Protein AF-0000000067914894 (afdb_homodimer)

InterPro domains:
  IPR002048 EF-hand domain [PS50222] (49-84)
  IPR011992 EF-hand domain pair [SSF47473] (6-88)
  IPR013787 S100/CaBP-9k-type, calcium binding, subdomain [PF01023] (9-51)
  IPR013787 S100/CaBP-9k-type, calcium binding, subdomain [SM01394] (8-50)
  IPR018247 EF-Hand 1, calcium-binding site [PS00018] (62-74)
  IPR034325 S-100 [cd00213] (6-82)

Solvent-accessible surface area (backbone atoms only — not comparable to full-atom values): 10042 Å² total; per-residue (Å²): 114,90,77,83,60,25,71,44,45,50,18,40,50,40,47,44,47,51,48,44,68,39,12,42,70,88,61,52,53,69,32,21,36,55,67,36,43,38,50,44,35,58,66,30,27,47,83,80,44,63,85,54,54,46,72,57,51,41,55,69,42,18,76,81,69,72,66,34,32,35,66,67,33,52,47,51,54,50,51,54,51,34,51,53,48,42,55,52,50,56,60,64,75,101,114,91,78,82,60,26,70,44,45,49,19,40,48,39,48,44,48,53,47,44,69,39,10,41,73,90,62,50,52,69,32,19,35,53,67,36,43,38,49,44,37,59,66,30,26,47,82,80,45,64,85,55,54,48,71,57,51,41,55,70,41,18,77,81,69,71,63,36,32,36,64,67,34,51,45,51,54,51,51,54,51,31,51,54,48,43,54,52,50,57,60,64,74,102

Sequence (188 aa):
MAEGQSEVEQAIVTLVSCFYKHAGEEGQQETLTSEEFNKLLNEEFPQLTQDVSLEDKLKELDLNKDNELNFKEYWRLIGELAKAKQKDLKDKKKMAEGQSEVEQAIVTLVSCFYKHAGEEGQQETLTSEEFNKLLNEEFPQLTQDVSLEDKLKELDLNKDNELNFKEYWRLIGELAKAKQKDLKDKKK

Nearest PDB structures (foldseek):
  3m0w-assembly5_G  TM=9.141E-01  e=4.087E-06  Homo sapiens
  6ds2-assembly1_A  TM=9.339E-01  e=1.607E-05  Homo sapiens
  3m0w-assembly1_D  TM=9.038E-01  e=8.937E-06  Homo sapiens
  6wn7-assembly2_C  TM=9.045E-01  e=1.607E-05  Homo sapiens
  8sjb-assembly1_B  TM=9.364E-01  e=4.004E-05  Homo sapiens

Structure (mmCIF, N/CA/C/O backbone):
data_AF-0000000067914894-model_v1
#
loop_
_entity.id
_entity.type
_entity.pdbx_description
1 polymer 'Protein S100-A13-like'
#
loop_
_atom_site.group_PDB
_atom_site.id
_atom_site.type_symbol
_atom_site.label_atom_id
_atom_site.label_alt_id
_atom_site.label_comp_id
_atom_site.label_asym_id
_atom_site.label_entity_id
_atom_site.label_seq_id
_atom_site.pdbx_PDB_ins_code
_atom_site.Cartn_x
_atom_site.Cartn_y
_atom_site.Cartn_z
_atom_site.occupancy
_atom_site.B_iso_or_equiv
_atom_site.auth_seq_id
_atom_site.auth_comp_id
_atom_site.auth_asym_id
_atom_site.auth_atom_id
_atom_site.pdbx_PDB_model_num
ATOM 1 N N . MET A 1 1 ? 14.859 8.172 -14.914 1 35.25 1 MET A N 1
ATOM 2 C CA . MET A 1 1 ? 14.555 7.238 -13.844 1 35.25 1 MET A CA 1
ATOM 3 C C . MET A 1 1 ? 13.398 7.754 -12.984 1 35.25 1 MET A C 1
ATOM 5 O O . MET A 1 1 ? 13.117 8.953 -12.977 1 35.25 1 MET A O 1
ATOM 9 N N . ALA A 1 2 ? 12.391 7.117 -12.703 1 43.91 2 ALA A N 1
ATOM 10 C CA . ALA A 1 2 ? 11.188 7.789 -12.234 1 43.91 2 ALA A CA 1
ATOM 11 C C . ALA A 1 2 ? 11.508 8.742 -11.078 1 43.91 2 ALA A C 1
ATOM 13 O O . ALA A 1 2 ? 11.555 8.328 -9.922 1 43.91 2 ALA A O 1
ATOM 14 N N . GLU A 1 3 ? 12.625 9.492 -11.148 1 52.84 3 GLU A N 1
ATOM 15 C CA . GLU A 1 3 ? 13.609 10.219 -10.359 1 52.84 3 GLU A CA 1
ATOM 16 C C . GLU A 1 3 ? 12.93 11.07 -9.281 1 52.84 3 GLU A C 1
ATOM 18 O O . GLU A 1 3 ? 13.562 11.445 -8.289 1 52.84 3 GLU A O 1
ATOM 23 N N . GLY A 1 4 ? 11.617 11.43 -9.445 1 65.25 4 GLY A N 1
ATOM 24 C CA . GLY A 1 4 ? 10.977 12.43 -8.609 1 65.25 4 GLY A CA 1
ATOM 25 C C . GLY A 1 4 ? 9.859 11.867 -7.754 1 65.25 4 GLY A C 1
ATOM 26 O O . GLY A 1 4 ? 9.031 12.609 -7.227 1 65.25 4 GLY A O 1
ATOM 27 N N . GLN A 1 5 ? 10.016 10.531 -7.691 1 77 5 GLN A N 1
ATOM 28 C CA . GLN A 1 5 ? 8.867 9.984 -6.98 1 77 5 GLN A CA 1
ATOM 29 C C . GLN A 1 5 ? 9.141 9.883 -5.484 1 77 5 GLN A C 1
ATOM 31 O O . GLN A 1 5 ? 10.281 9.68 -5.066 1 77 5 GLN A O 1
ATOM 36 N N . SER A 1 6 ? 8.203 10.211 -4.699 1 88.19 6 SER A N 1
ATOM 37 C CA . SER A 1 6 ? 8.289 10.133 -3.244 1 88.19 6 SER A CA 1
ATOM 38 C C . SER A 1 6 ? 8.367 8.688 -2.768 1 88.19 6 SER A C 1
ATOM 40 O O . SER A 1 6 ? 8.172 7.758 -3.553 1 88.19 6 SER A O 1
ATOM 42 N N . GLU A 1 7 ? 8.727 8.398 -1.52 1 90.38 7 GLU A N 1
ATOM 43 C CA . GLU A 1 7 ? 8.828 7.062 -0.94 1 90.38 7 GLU A CA 1
ATOM 44 C C . GLU A 1 7 ? 7.492 6.328 -1.012 1 90.38 7 GLU A C 1
ATOM 46 O O . GLU A 1 7 ? 7.449 5.129 -1.284 1 90.38 7 GLU A O 1
ATOM 51 N N . VAL A 1 8 ? 6.414 7.07 -0.866 1 92.56 8 VAL A N 1
ATOM 52 C CA . VAL A 1 8 ? 5.066 6.512 -0.866 1 92.56 8 VAL A CA 1
ATOM 53 C C . VAL A 1 8 ? 4.676 6.105 -2.285 1 92.56 8 VAL A C 1
ATOM 55 O O . VAL A 1 8 ? 4.094 5.039 -2.496 1 92.56 8 VAL A O 1
ATOM 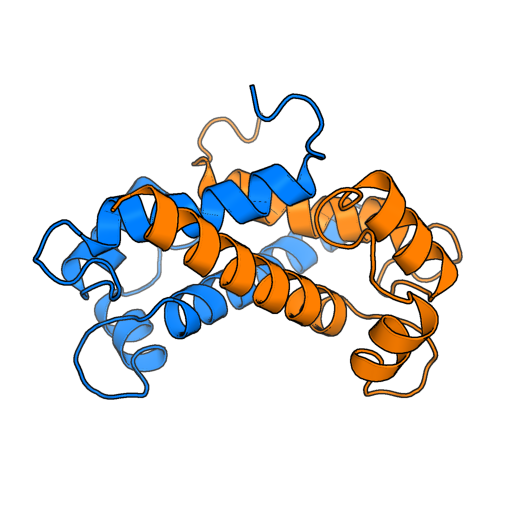58 N N . GLU A 1 9 ? 5.012 6.875 -3.246 1 93.5 9 GLU A N 1
ATOM 59 C CA . GLU A 1 9 ? 4.754 6.551 -4.645 1 93.5 9 GLU A CA 1
ATOM 60 C C . GLU A 1 9 ? 5.492 5.277 -5.059 1 93.5 9 GLU A C 1
ATOM 62 O O . GLU A 1 9 ? 4.926 4.426 -5.75 1 93.5 9 GLU A O 1
ATOM 67 N N . GLN A 1 10 ? 6.699 5.258 -4.648 1 92.5 10 GLN A N 1
ATOM 68 C CA . GLN A 1 10 ? 7.512 4.086 -4.949 1 92.5 10 GLN A CA 1
ATOM 69 C C . GLN A 1 10 ? 6.922 2.828 -4.316 1 92.5 10 GLN A C 1
ATOM 71 O O . GLN A 1 10 ? 6.969 1.748 -4.91 1 92.5 10 GLN A O 1
ATOM 76 N N . ALA A 1 11 ? 6.402 3.061 -3.074 1 93.88 11 ALA A N 1
ATOM 77 C CA . ALA A 1 11 ? 5.785 1.952 -2.354 1 93.88 11 ALA A CA 1
ATOM 78 C C . ALA A 1 11 ? 4.582 1.404 -3.119 1 93.88 11 ALA A C 1
ATOM 80 O O . ALA A 1 11 ? 4.438 0.189 -3.271 1 93.88 11 ALA A O 1
ATOM 81 N N . ILE A 1 12 ? 3.783 2.32 -3.693 1 94.5 12 ILE A N 1
ATOM 82 C CA . ILE A 1 12 ? 2.604 1.935 -4.461 1 94.5 12 ILE A CA 1
ATOM 83 C C . ILE A 1 12 ? 3.029 1.179 -5.719 1 94.5 12 ILE A C 1
ATOM 85 O O . ILE A 1 12 ? 2.473 0.124 -6.031 1 94.5 12 ILE A O 1
ATOM 89 N N . VAL A 1 13 ? 3.979 1.678 -6.348 1 93 13 VAL A N 1
ATOM 90 C CA . VAL A 1 13 ? 4.484 1.064 -7.57 1 93 13 VAL A CA 1
ATOM 91 C C . VAL A 1 13 ? 5.051 -0.319 -7.262 1 93 13 VAL A C 1
ATOM 93 O O . VAL A 1 13 ? 4.848 -1.265 -8.023 1 93 13 VAL A O 1
ATOM 96 N N . THR A 1 14 ? 5.75 -0.397 -6.16 1 94.12 14 THR A N 1
ATOM 97 C CA . THR A 1 14 ? 6.348 -1.66 -5.746 1 94.12 14 THR A CA 1
ATOM 98 C C . THR A 1 14 ? 5.273 -2.709 -5.488 1 94.12 14 THR A C 1
ATOM 100 O O . THR A 1 14 ? 5.387 -3.852 -5.938 1 94.12 14 THR A O 1
ATOM 103 N N . LEU A 1 15 ? 4.211 -2.35 -4.781 1 93.81 15 LEU A N 1
ATOM 104 C CA . LEU A 1 15 ? 3.102 -3.248 -4.473 1 93.81 15 LEU A CA 1
ATOM 105 C C . LEU A 1 15 ? 2.404 -3.709 -5.75 1 93.81 15 LEU A C 1
ATOM 107 O O . LEU A 1 15 ? 2.127 -4.898 -5.914 1 93.81 15 LEU A O 1
ATOM 111 N N . VAL A 1 16 ? 2.131 -2.777 -6.66 1 94.19 16 VAL A N 1
ATOM 112 C CA . VAL A 1 16 ? 1.452 -3.064 -7.922 1 94.19 16 VAL A CA 1
ATOM 113 C C . VAL A 1 16 ? 2.352 -3.92 -8.812 1 94.19 16 VAL A C 1
ATOM 115 O O . VAL A 1 16 ? 1.9 -4.906 -9.391 1 94.19 16 VAL A O 1
ATOM 118 N N . SER A 1 17 ? 3.609 -3.557 -8.93 1 92.06 17 SER A N 1
ATOM 119 C CA . SER A 1 17 ? 4.566 -4.273 -9.773 1 92.06 17 SER A CA 1
ATOM 120 C C . SER A 1 17 ? 4.781 -5.695 -9.273 1 92.06 17 SER A C 1
ATOM 122 O O . SER A 1 17 ? 4.934 -6.621 -10.07 1 92.06 17 SER A O 1
ATOM 124 N N . CYS A 1 18 ? 4.918 -5.785 -7.965 1 92.44 18 CYS A N 1
ATOM 125 C CA . CYS A 1 18 ? 5.094 -7.098 -7.355 1 92.44 18 CYS A CA 1
ATOM 126 C C . CYS A 1 18 ? 3.936 -8.023 -7.707 1 92.44 18 CYS A C 1
ATOM 128 O O . CYS A 1 18 ? 4.141 -9.211 -7.953 1 92.44 18 CYS A O 1
ATOM 130 N N . PHE A 1 19 ? 2.721 -7.496 -7.77 1 92.5 19 PHE A N 1
ATOM 131 C CA . PHE A 1 19 ? 1.531 -8.25 -8.156 1 92.5 19 PHE A CA 1
ATOM 132 C C . PHE A 1 19 ? 1.665 -8.781 -9.578 1 92.5 19 PHE A C 1
ATOM 134 O O . PHE A 1 19 ? 1.443 -9.969 -9.82 1 92.5 19 PHE A O 1
ATOM 141 N N . TYR A 1 20 ? 2.129 -7.969 -10.5 1 90 20 TYR A N 1
ATOM 142 C CA . TYR A 1 20 ? 2.266 -8.344 -11.898 1 90 20 TYR A CA 1
ATOM 143 C C . TYR A 1 20 ? 3.457 -9.266 -12.109 1 90 20 TYR A C 1
ATOM 145 O O . TYR A 1 20 ? 3.447 -10.109 -13.008 1 90 20 TYR A O 1
ATOM 153 N N . LYS A 1 21 ? 4.402 -9.055 -11.305 1 90.44 21 LYS A N 1
ATOM 154 C CA . LYS A 1 21 ? 5.602 -9.883 -11.375 1 90.44 21 LYS A CA 1
ATOM 155 C C . LYS A 1 21 ? 5.262 -11.359 -11.164 1 90.44 21 LYS A C 1
ATOM 157 O O . LYS A 1 21 ? 5.789 -12.227 -11.867 1 90.44 21 LYS A O 1
ATOM 162 N N . HIS A 1 22 ? 4.402 -11.562 -10.258 1 91.25 22 HIS A N 1
ATOM 163 C CA . HIS A 1 22 ? 4.02 -12.93 -9.93 1 91.25 22 HIS A CA 1
ATOM 164 C C . HIS A 1 22 ? 2.723 -13.328 -10.625 1 91.25 22 HIS A C 1
ATOM 166 O O . HIS A 1 22 ? 2.52 -14.5 -10.961 1 91.25 22 HIS A O 1
ATOM 172 N N . ALA A 1 23 ? 1.583 -12.469 -10.953 1 88.56 23 ALA A N 1
ATOM 173 C CA . ALA A 1 23 ? 0.258 -12.688 -11.523 1 88.56 23 ALA A CA 1
ATOM 174 C C . ALA A 1 23 ? 0.356 -13.156 -12.977 1 88.56 23 ALA A C 1
ATOM 176 O O . ALA A 1 23 ? -0.544 -13.828 -13.477 1 88.56 23 ALA A O 1
ATOM 177 N N . GLY A 1 24 ? 1.479 -13.109 -13.672 1 79.62 24 GLY A N 1
ATOM 178 C CA . GLY A 1 24 ? 1.635 -13.469 -15.07 1 79.62 24 GLY A CA 1
ATOM 179 C C . GLY A 1 24 ? 2.402 -14.766 -15.266 1 79.62 24 GLY A C 1
ATOM 180 O O . GLY A 1 24 ? 2.717 -15.141 -16.406 1 79.62 24 GLY A O 1
ATOM 181 N N . GLU A 1 25 ? 2.592 -15.375 -14.18 1 82.06 25 GLU A N 1
ATOM 182 C CA . GLU A 1 25 ? 3.377 -16.609 -14.305 1 82.06 25 GLU A CA 1
ATOM 183 C C . GLU A 1 25 ? 2.551 -17.719 -14.93 1 82.06 25 GLU A C 1
ATOM 185 O O . GLU A 1 25 ? 3.049 -18.484 -15.766 1 82.06 25 GLU A O 1
ATOM 190 N N . GLU A 1 26 ? 1.232 -17.844 -14.484 1 76.12 26 GLU A N 1
ATOM 191 C CA . GLU A 1 26 ? 0.415 -18.969 -14.945 1 76.12 26 GLU A CA 1
ATOM 192 C C . GLU A 1 26 ? -0.601 -18.516 -15.992 1 76.12 26 GLU A C 1
ATOM 194 O O . GLU A 1 26 ? -1.562 -19.234 -16.281 1 76.12 26 GLU A O 1
ATOM 199 N N . GLY A 1 27 ? -0.386 -17.344 -16.578 1 71.69 27 GLY A N 1
ATOM 200 C CA . GLY A 1 27 ? -1.317 -16.984 -17.641 1 71.69 27 GLY A CA 1
ATOM 201 C C . GLY A 1 27 ? -1.854 -15.57 -17.5 1 71.69 27 GLY A C 1
ATOM 202 O O . GLY A 1 27 ? -1.502 -14.688 -18.281 1 71.69 27 GLY A O 1
ATOM 203 N N . GLN A 1 28 ? -2.877 -15.523 -16.609 1 75.5 28 GLN A N 1
ATOM 204 C CA . GLN A 1 28 ? -3.588 -14.25 -16.516 1 75.5 28 GLN A CA 1
ATOM 205 C C . GLN A 1 28 ? -2.793 -13.227 -15.711 1 75.5 28 GLN A C 1
ATOM 207 O O . GLN A 1 28 ? -2.545 -13.43 -14.516 1 75.5 28 GLN A O 1
ATOM 212 N N . GLN A 1 29 ? -2.258 -12.312 -16.391 1 82.44 29 GLN A N 1
ATOM 213 C CA . GLN A 1 29 ? -1.43 -11.281 -15.773 1 82.44 29 GLN A CA 1
ATOM 214 C C . GLN A 1 29 ? -2.27 -10.336 -14.914 1 82.44 29 GLN A C 1
ATOM 216 O O . GLN A 1 29 ? -1.73 -9.477 -14.219 1 82.44 29 GLN A O 1
ATOM 221 N N . GLU A 1 30 ? -3.58 -10.555 -14.875 1 86.75 30 GLU A N 1
ATOM 222 C CA . GLU A 1 30 ? -4.465 -9.641 -14.164 1 86.75 30 GLU A CA 1
ATOM 223 C C . GLU A 1 30 ? -5.008 -10.281 -12.891 1 86.75 30 GLU A C 1
ATOM 225 O O . GLU A 1 30 ? -5.727 -9.633 -12.125 1 86.75 30 GLU A O 1
ATOM 230 N N . THR A 1 31 ? -4.648 -11.539 -12.711 1 91.12 31 THR A N 1
ATOM 231 C CA . THR A 1 31 ? -5.121 -12.266 -11.539 1 91.12 31 THR A CA 1
ATOM 232 C C . THR A 1 31 ? -4.027 -13.172 -10.984 1 91.12 31 THR A C 1
ATOM 234 O O . THR A 1 31 ? -3.17 -13.641 -11.734 1 91.12 31 THR A O 1
ATOM 237 N N . LEU A 1 32 ? -3.914 -13.227 -9.625 1 91.88 32 LEU A N 1
ATOM 238 C CA . LEU A 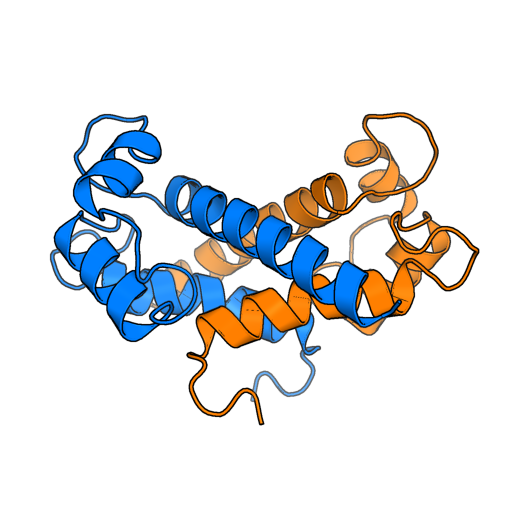1 32 ? -2.963 -14.094 -8.938 1 91.88 32 LEU A CA 1
ATOM 239 C C . LEU A 1 32 ? -3.633 -15.383 -8.484 1 91.88 32 LEU A C 1
ATOM 241 O O . LEU A 1 32 ? -4.668 -15.352 -7.816 1 91.88 32 LEU A O 1
ATOM 245 N N . THR A 1 33 ? -3.074 -16.5 -9.008 1 92.19 33 THR A N 1
ATOM 246 C CA . THR A 1 33 ? -3.596 -17.781 -8.547 1 92.19 33 THR A CA 1
ATOM 247 C C . THR A 1 33 ? -3.105 -18.094 -7.137 1 92.19 33 THR A C 1
ATOM 249 O O . THR A 1 33 ? -2.244 -17.391 -6.605 1 92.19 33 THR A O 1
ATOM 252 N N . SER A 1 34 ? -3.729 -19.094 -6.488 1 91.31 34 SER A N 1
ATOM 253 C CA . SER A 1 34 ? -3.35 -19.5 -5.137 1 91.31 34 SER A CA 1
ATOM 254 C C . SER A 1 34 ? -1.856 -19.797 -5.051 1 91.31 34 SER A C 1
ATOM 256 O O . SER A 1 34 ? -1.202 -19.438 -4.07 1 91.31 34 SER A O 1
ATOM 258 N N . GLU A 1 35 ? -1.381 -20.391 -6.078 1 91.31 35 GLU A N 1
ATOM 259 C CA . GLU A 1 35 ? 0.032 -20.75 -6.117 1 91.31 35 GLU A CA 1
ATOM 260 C C . GLU A 1 35 ? 0.919 -19.516 -6.25 1 91.31 35 GLU A C 1
ATOM 262 O O . GLU A 1 35 ? 1.906 -19.375 -5.527 1 91.31 35 GLU A O 1
ATOM 267 N N . GLU A 1 36 ? 0.536 -18.641 -7.141 1 93.88 36 GLU A N 1
ATOM 268 C CA . GLU A 1 36 ? 1.291 -17.422 -7.371 1 93.88 36 GLU A CA 1
ATOM 269 C C . GLU A 1 36 ? 1.24 -16.5 -6.156 1 93.88 36 GLU A C 1
ATOM 271 O O . GLU A 1 36 ? 2.244 -15.883 -5.793 1 93.88 36 GLU A O 1
ATOM 276 N N . PHE A 1 37 ? -0.032 -16.516 -5.625 1 91.31 37 PHE A N 1
ATOM 277 C CA . PHE A 1 37 ? -0.221 -15.719 -4.422 1 91.31 37 PHE A CA 1
ATOM 278 C C . PHE A 1 37 ? 0.648 -16.234 -3.283 1 91.31 37 PHE A C 1
ATOM 280 O O . PHE A 1 37 ? 1.308 -15.461 -2.594 1 91.31 37 PHE A O 1
ATOM 287 N N . ASN A 1 38 ? 0.669 -17.516 -3.17 1 91.5 38 ASN A N 1
ATOM 288 C CA . ASN A 1 38 ? 1.483 -18.156 -2.143 1 91.5 38 ASN A CA 1
ATOM 289 C C . ASN A 1 38 ? 2.967 -17.859 -2.336 1 91.5 38 ASN A C 1
ATOM 291 O O . ASN A 1 38 ? 3.684 -17.609 -1.365 1 91.5 38 ASN A O 1
ATOM 295 N N . LYS A 1 39 ? 3.387 -17.906 -3.525 1 92 39 LYS A N 1
ATOM 296 C CA . LYS A 1 39 ? 4.781 -17.625 -3.855 1 92 39 LYS A CA 1
ATOM 297 C C . LYS A 1 39 ? 5.129 -16.172 -3.539 1 92 39 LYS A C 1
ATOM 299 O O . LYS A 1 39 ? 6.18 -15.891 -2.965 1 92 39 LYS A O 1
ATOM 304 N N . LEU A 1 40 ? 4.199 -15.32 -3.943 1 91.12 40 LEU A N 1
ATOM 305 C CA . LEU A 1 40 ? 4.383 -13.898 -3.689 1 91.12 40 LEU A CA 1
ATOM 306 C C . LEU A 1 40 ? 4.477 -13.625 -2.193 1 91.12 40 LEU A C 1
ATOM 308 O O . LEU A 1 40 ? 5.379 -12.906 -1.746 1 91.12 40 LEU A O 1
ATOM 312 N N . LEU A 1 41 ? 3.572 -14.18 -1.408 1 90.56 41 LEU A N 1
ATOM 313 C CA . LEU A 1 41 ? 3.545 -13.977 0.036 1 90.56 41 LEU A CA 1
ATOM 314 C C . LEU A 1 41 ? 4.812 -14.523 0.686 1 90.56 41 LEU A C 1
ATOM 316 O O . LEU A 1 41 ? 5.395 -13.875 1.558 1 90.56 41 LEU A O 1
ATOM 320 N N . ASN A 1 42 ? 5.242 -15.672 0.246 1 90.5 42 ASN A N 1
ATOM 321 C CA . ASN A 1 42 ? 6.418 -16.328 0.812 1 90.5 42 ASN A CA 1
ATOM 322 C C . ASN A 1 42 ? 7.703 -15.609 0.403 1 90.5 42 ASN A C 1
ATOM 324 O O . ASN A 1 42 ? 8.672 -15.586 1.161 1 90.5 42 ASN A O 1
ATOM 328 N N . GLU A 1 43 ? 7.664 -15.078 -0.775 1 91 43 GLU A N 1
ATOM 329 C CA . GLU A 1 43 ? 8.852 -14.406 -1.29 1 91 43 GLU A CA 1
ATOM 330 C C . GLU A 1 43 ? 8.914 -12.953 -0.825 1 91 43 GLU A C 1
ATOM 332 O O . GLU A 1 43 ? 9.977 -12.445 -0.476 1 91 43 GLU A O 1
ATOM 337 N N . GLU A 1 44 ? 7.73 -12.312 -0.826 1 90.25 44 GLU A N 1
ATOM 338 C CA . GLU A 1 44 ? 7.684 -10.875 -0.577 1 90.25 44 GLU A CA 1
ATOM 339 C C . GLU A 1 44 ? 7.238 -10.578 0.852 1 90.25 44 GLU A C 1
ATOM 341 O O . GLU A 1 44 ? 7.617 -9.555 1.425 1 90.25 44 GLU A O 1
ATOM 346 N N . PHE A 1 45 ? 6.348 -11.391 1.395 1 88.62 45 PHE A N 1
ATOM 347 C CA . PHE A 1 45 ? 5.832 -11.188 2.744 1 88.62 45 PHE A CA 1
ATOM 348 C C . PHE A 1 45 ? 6.184 -12.375 3.639 1 88.62 45 PHE A C 1
ATOM 350 O O . PHE A 1 45 ? 5.305 -12.961 4.27 1 88.62 45 PHE A O 1
ATOM 357 N N . PRO A 1 46 ? 7.441 -12.68 3.75 1 87.38 46 PRO A N 1
ATOM 358 C CA . PRO A 1 46 ? 7.777 -13.836 4.578 1 87.38 46 PRO A CA 1
ATOM 359 C C . PRO A 1 46 ? 7.59 -13.57 6.07 1 87.38 46 PRO A C 1
ATOM 361 O O . PRO A 1 46 ? 7.309 -14.492 6.836 1 87.38 46 PRO A O 1
ATOM 364 N N . GLN A 1 47 ? 7.695 -12.43 6.488 1 85.81 47 GLN A N 1
ATOM 365 C CA . GLN A 1 47 ? 7.598 -12.062 7.895 1 85.81 47 GLN A CA 1
ATOM 366 C C . GLN A 1 47 ? 6.16 -11.719 8.273 1 85.81 47 GLN A C 1
ATOM 368 O O . GLN A 1 47 ? 5.73 -11.977 9.398 1 85.81 47 GLN A O 1
ATOM 373 N N . LEU A 1 48 ? 5.465 -11.164 7.305 1 83.88 48 LEU A N 1
ATOM 374 C CA . LEU A 1 48 ? 4.113 -10.688 7.578 1 83.88 48 LEU A CA 1
ATOM 375 C C . LEU A 1 48 ? 3.1 -11.812 7.418 1 83.88 48 LEU A C 1
ATOM 377 O O . LEU A 1 48 ? 2.102 -11.867 8.141 1 83.88 48 LEU A O 1
ATOM 381 N N . THR A 1 49 ? 3.32 -12.656 6.473 1 85.31 49 THR A N 1
ATOM 382 C CA . THR A 1 49 ? 2.355 -13.695 6.141 1 85.31 49 THR A CA 1
ATOM 383 C C . THR A 1 49 ? 2.889 -15.078 6.527 1 85.31 49 THR A C 1
ATOM 385 O O . THR A 1 49 ? 2.424 -16.094 6.012 1 85.31 49 THR A O 1
ATOM 388 N N . GLN A 1 50 ? 3.797 -15.258 7.367 1 82.88 50 GLN A N 1
ATOM 389 C CA . GLN A 1 50 ? 4.469 -16.5 7.742 1 82.88 50 GLN A CA 1
ATOM 390 C C . GLN A 1 50 ? 3.486 -17.5 8.336 1 82.88 50 GLN A C 1
ATOM 392 O O . GLN A 1 50 ? 3.633 -18.703 8.148 1 82.88 50 GLN A O 1
ATOM 397 N N . ASP A 1 51 ? 2.539 -17.047 8.953 1 83.38 51 ASP A N 1
ATOM 398 C CA . ASP A 1 51 ? 1.651 -17.969 9.656 1 83.38 51 ASP A CA 1
ATOM 399 C C . ASP A 1 51 ? 0.285 -18.031 8.984 1 83.38 51 ASP A C 1
ATOM 401 O O . ASP A 1 51 ? -0.623 -18.703 9.469 1 83.38 51 ASP A O 1
ATOM 405 N N . VAL A 1 52 ? 0.299 -17.547 7.824 1 79 52 VAL A N 1
ATOM 406 C CA . VAL A 1 52 ? -1.004 -17.453 7.172 1 79 52 VAL A CA 1
ATOM 407 C C . VAL A 1 52 ? -1.133 -18.578 6.137 1 79 52 VAL A C 1
ATOM 409 O O . VAL A 1 52 ? -0.171 -18.891 5.43 1 79 52 VAL A O 1
ATOM 412 N N . SER A 1 53 ? -2.293 -19.281 6.262 1 86.81 53 SER A N 1
ATOM 413 C CA . SER A 1 53 ? -2.572 -20.297 5.254 1 86.81 53 SER A CA 1
ATOM 414 C C . SER A 1 53 ? -2.947 -19.656 3.916 1 86.81 53 SER A C 1
ATOM 416 O O . SER A 1 53 ? -3.953 -18.953 3.818 1 86.81 53 SER A O 1
ATOM 418 N N . LEU A 1 54 ? -2.197 -19.844 2.998 1 83.69 54 LEU A N 1
ATOM 419 C CA . LEU A 1 54 ? -2.389 -19.297 1.66 1 83.69 54 LEU A CA 1
ATOM 420 C C . LEU A 1 54 ? -3.785 -19.609 1.137 1 83.69 54 LEU A C 1
ATOM 422 O O . LEU A 1 54 ? -4.492 -18.719 0.669 1 83.69 54 LEU A O 1
ATOM 426 N N . GLU A 1 55 ? -4.156 -20.953 1.251 1 86.81 55 GLU A N 1
ATOM 427 C CA . GLU A 1 55 ? -5.469 -21.391 0.782 1 86.81 55 GLU A CA 1
ATOM 428 C C . GLU A 1 55 ? -6.59 -20.656 1.507 1 86.81 55 GLU A C 1
ATOM 430 O O . GLU A 1 55 ? -7.582 -20.266 0.892 1 86.81 55 GLU A O 1
ATOM 435 N N . ASP A 1 56 ? -6.379 -20.406 2.773 1 90.69 56 ASP 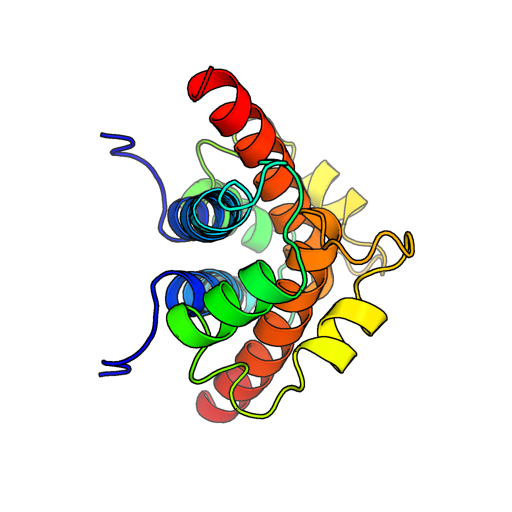A N 1
ATOM 436 C CA . ASP A 1 56 ? -7.387 -19.734 3.588 1 90.69 56 ASP A CA 1
ATOM 437 C C . ASP A 1 56 ? -7.488 -18.25 3.221 1 90.69 56 ASP A C 1
ATOM 439 O O . ASP A 1 56 ? -8.594 -17.719 3.07 1 90.69 56 ASP A O 1
ATOM 443 N N . LYS A 1 57 ? -6.359 -17.703 3.125 1 89.44 57 LYS A N 1
ATOM 444 C CA . LYS A 1 57 ? -6.32 -16.281 2.793 1 89.44 57 LYS A CA 1
ATOM 445 C C . LYS A 1 57 ? -6.852 -16.031 1.385 1 89.44 57 LYS A C 1
ATOM 447 O O . LYS A 1 57 ? -7.641 -15.102 1.168 1 89.44 57 LYS A O 1
ATOM 452 N N . LEU A 1 58 ? -6.375 -16.875 0.452 1 89.94 58 LEU A N 1
ATOM 453 C CA . LEU A 1 58 ? -6.824 -16.75 -0.931 1 89.94 58 LEU A CA 1
ATOM 454 C C . LEU A 1 58 ? -8.344 -16.891 -1.023 1 89.94 58 LEU A C 1
ATOM 456 O O . LEU A 1 58 ? -9 -16.094 -1.695 1 89.94 58 LEU A O 1
ATOM 460 N N . LYS A 1 59 ? -8.812 -17.891 -0.295 1 88.56 59 LYS A N 1
ATOM 461 C CA . LYS A 1 59 ? -10.242 -18.172 -0.316 1 88.56 59 LYS A CA 1
ATOM 462 C C . LYS A 1 59 ? -11.039 -17.047 0.335 1 88.56 59 LYS A C 1
ATOM 464 O O . LYS A 1 59 ? -12.141 -16.719 -0.117 1 88.56 59 LYS A O 1
ATOM 469 N N . GLU A 1 60 ? -10.422 -16.484 1.372 1 89.56 60 GLU A N 1
ATOM 470 C CA . GLU A 1 60 ? -11.07 -15.391 2.086 1 89.56 60 GLU A CA 1
ATOM 471 C C . GLU A 1 60 ? -11.156 -14.141 1.212 1 89.56 60 GLU A C 1
ATOM 473 O O . GLU A 1 60 ? -12.156 -13.422 1.25 1 89.56 60 GLU A O 1
ATOM 478 N N . LEU A 1 61 ? -10.062 -14.008 0.447 1 88.94 61 LEU A N 1
ATOM 479 C CA . LEU A 1 61 ? -9.961 -12.828 -0.41 1 88.94 61 LEU A CA 1
ATOM 480 C C . LEU A 1 61 ? -10.625 -13.086 -1.759 1 88.94 61 LEU A C 1
ATOM 482 O O . LEU A 1 61 ? -11.141 -12.15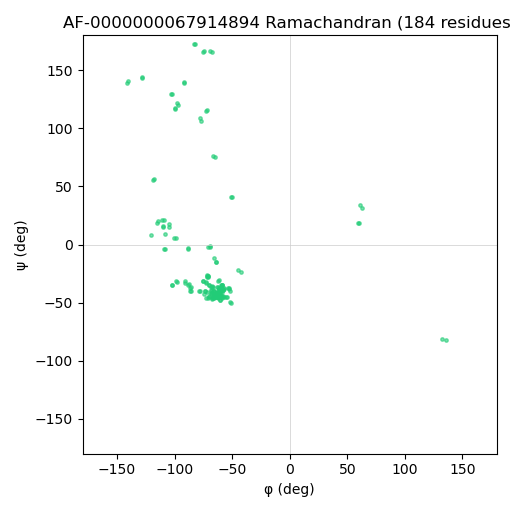6 -2.385 1 88.94 61 LEU A O 1
ATOM 486 N N . ASP A 1 62 ? -10.5 -14.383 -2.197 1 89 62 ASP A N 1
ATOM 487 C CA . ASP A 1 62 ? -11.102 -14.781 -3.465 1 89 62 ASP A CA 1
ATOM 488 C C . ASP A 1 62 ? -12.625 -14.719 -3.396 1 89 62 ASP A C 1
ATOM 490 O O . ASP A 1 62 ? -13.297 -15.75 -3.34 1 89 62 ASP A O 1
ATOM 494 N N . LEU A 1 63 ? -13.164 -13.531 -3.459 1 81.94 63 LEU A N 1
ATOM 495 C CA . LEU A 1 63 ? -14.602 -13.312 -3.344 1 81.94 63 LEU A CA 1
ATOM 496 C C . LEU A 1 63 ? -15.328 -13.789 -4.598 1 81.94 63 LEU A C 1
ATOM 498 O O . LEU A 1 63 ? -16.5 -14.188 -4.535 1 81.94 63 LEU A O 1
ATOM 502 N N . ASN A 1 64 ? -14.719 -13.828 -5.742 1 81.62 64 ASN A N 1
ATOM 503 C CA . ASN A 1 64 ? -15.336 -14.18 -7.016 1 81.62 64 ASN A CA 1
ATOM 504 C C . ASN A 1 64 ? -15.289 -15.688 -7.262 1 81.62 64 ASN A C 1
ATOM 506 O O . ASN A 1 64 ? -15.758 -16.156 -8.297 1 81.62 64 ASN A O 1
ATOM 510 N N . LYS A 1 65 ? -14.688 -16.469 -6.426 1 82.56 65 LYS A N 1
ATOM 511 C CA . LYS A 1 65 ? -14.648 -17.922 -6.457 1 82.56 65 LYS A CA 1
ATOM 512 C C . LYS A 1 65 ? -13.953 -18.422 -7.723 1 82.56 65 LYS A C 1
ATOM 514 O O . LYS A 1 65 ? -14.414 -19.375 -8.352 1 82.56 65 LYS A O 1
ATOM 519 N N . ASP A 1 66 ? -13.039 -17.734 -8.227 1 85.75 66 ASP A N 1
ATOM 520 C CA . ASP A 1 66 ? -12.297 -18.141 -9.414 1 85.75 66 ASP A CA 1
ATOM 521 C C . ASP A 1 66 ? -10.961 -18.766 -9.031 1 85.75 66 ASP A C 1
ATOM 523 O O . ASP A 1 66 ? -10.266 -19.328 -9.883 1 85.75 66 ASP A O 1
ATOM 527 N N . ASN A 1 67 ? -10.812 -18.906 -7.738 1 87.44 67 ASN A N 1
ATOM 528 C CA . ASN A 1 67 ? -9.57 -19.453 -7.195 1 87.44 67 ASN A CA 1
ATOM 529 C C . ASN A 1 67 ? -8.367 -18.609 -7.582 1 87.44 67 ASN A C 1
ATOM 531 O O . ASN A 1 67 ? -7.262 -19.125 -7.746 1 87.44 67 ASN A O 1
ATOM 535 N N . GLU A 1 68 ? -8.594 -17.422 -7.961 1 92 68 GLU A N 1
ATOM 536 C CA . GLU A 1 68 ? -7.551 -16.453 -8.312 1 92 68 GLU A CA 1
ATOM 537 C C . GLU A 1 68 ? -7.742 -15.141 -7.57 1 92 68 GLU A C 1
ATOM 539 O O . GLU A 1 68 ? -8.844 -14.828 -7.121 1 92 68 GLU A O 1
ATOM 544 N N . LEU A 1 69 ? -6.715 -14.547 -7.223 1 91 69 LEU A N 1
ATOM 545 C CA . LEU A 1 69 ? -6.758 -13.258 -6.531 1 91 69 LEU A CA 1
ATOM 546 C C . LEU A 1 69 ? -6.504 -12.109 -7.5 1 91 69 LEU A C 1
ATOM 548 O O . LEU A 1 69 ? -5.465 -12.07 -8.164 1 91 69 LEU A O 1
ATOM 552 N N . ASN A 1 70 ? -7.527 -11.242 -7.656 1 90.44 70 ASN A N 1
ATOM 553 C CA . ASN A 1 70 ? -7.336 -10.062 -8.492 1 90.44 70 ASN A CA 1
ATOM 554 C C . ASN A 1 70 ? -6.648 -8.938 -7.723 1 90.44 70 ASN A C 1
ATOM 556 O O . ASN A 1 70 ? -6.387 -9.07 -6.523 1 90.44 70 ASN A O 1
ATOM 560 N N . PHE A 1 71 ? -6.285 -7.922 -8.344 1 91.81 71 PHE A N 1
ATOM 561 C CA . PHE A 1 71 ? -5.574 -6.801 -7.742 1 91.81 71 PHE A CA 1
ATOM 562 C C . PHE A 1 71 ? -6.32 -6.281 -6.52 1 91.81 71 PHE A C 1
ATOM 564 O O . PHE A 1 71 ? -5.707 -5.953 -5.5 1 91.81 71 PHE A O 1
ATOM 571 N N . LYS A 1 72 ? -7.613 -6.316 -6.711 1 90.31 72 LYS A N 1
ATOM 572 C CA . LYS A 1 72 ? -8.445 -5.809 -5.625 1 90.31 72 LYS A CA 1
ATOM 573 C C . LYS A 1 72 ? -8.328 -6.691 -4.387 1 90.31 72 LYS A C 1
ATOM 575 O O . LYS A 1 72 ? -8.227 -6.188 -3.266 1 90.31 72 LYS A O 1
ATOM 580 N N . GLU A 1 73 ? -8.359 -7.945 -4.582 1 92.88 73 GLU A N 1
ATOM 581 C CA . GLU A 1 73 ? -8.258 -8.906 -3.49 1 92.88 73 GLU A CA 1
ATOM 582 C C . GLU A 1 73 ? -6.867 -8.883 -2.861 1 92.88 73 GLU A C 1
ATOM 584 O O . GLU A 1 73 ? -6.73 -8.953 -1.638 1 92.88 73 GLU A O 1
ATOM 589 N N . TYR A 1 74 ? -5.938 -8.805 -3.764 1 90.94 74 TYR A N 1
ATOM 590 C CA . TYR A 1 74 ? -4.562 -8.648 -3.299 1 90.94 74 TYR A CA 1
ATOM 591 C C . TYR A 1 74 ? -4.402 -7.379 -2.477 1 90.94 74 TYR A C 1
ATOM 593 O O . TYR A 1 74 ? -3.732 -7.383 -1.439 1 90.94 74 TYR A O 1
ATOM 601 N N . TRP A 1 75 ? -5.129 -6.363 -2.861 1 91.56 75 TRP A N 1
ATOM 602 C CA . TRP A 1 75 ? -5.055 -5.066 -2.199 1 91.56 75 TRP A CA 1
ATOM 603 C C . TRP A 1 75 ? -5.656 -5.133 -0.799 1 91.56 75 TRP A C 1
ATOM 605 O O . TRP A 1 75 ? -5.176 -4.469 0.122 1 91.56 75 TRP A O 1
ATOM 615 N N . ARG A 1 76 ? -6.629 -5.898 -0.648 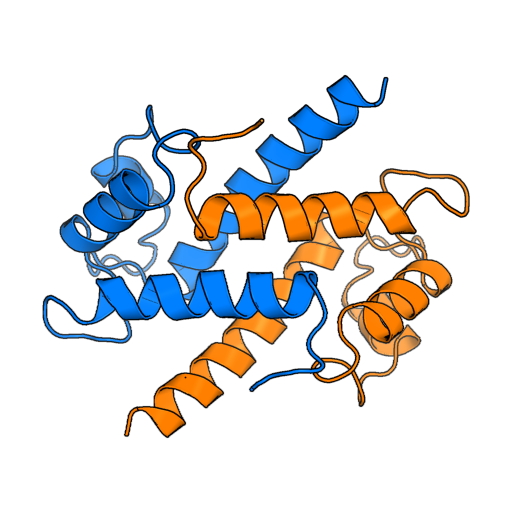1 90.06 76 ARG A N 1
ATOM 616 C CA . ARG A 1 76 ? -7.27 -6.074 0.652 1 90.06 76 ARG A CA 1
ATOM 617 C C . ARG A 1 76 ? -6.312 -6.719 1.65 1 90.06 76 ARG A C 1
ATOM 619 O O . ARG A 1 76 ? -6.285 -6.34 2.822 1 90.06 76 ARG A O 1
ATOM 626 N N . LEU A 1 77 ? -5.586 -7.707 1.171 1 91.44 77 LEU A N 1
ATOM 627 C CA . LEU A 1 77 ? -4.59 -8.367 2.004 1 91.44 77 LEU A CA 1
ATOM 628 C C . LEU A 1 77 ? -3.551 -7.375 2.504 1 91.44 77 LEU A C 1
ATOM 630 O O . LEU A 1 77 ? -3.238 -7.344 3.697 1 91.44 77 LEU A O 1
ATOM 634 N N . ILE A 1 78 ? -3.098 -6.562 1.578 1 93.38 78 ILE A N 1
ATOM 635 C CA . ILE A 1 78 ? -2.08 -5.562 1.891 1 93.38 78 ILE A CA 1
ATOM 636 C C . ILE A 1 78 ? -2.617 -4.59 2.938 1 93.38 78 ILE A C 1
ATOM 638 O O . ILE A 1 78 ? -1.9 -4.211 3.867 1 93.38 78 ILE A O 1
ATOM 642 N N . GLY A 1 79 ? -3.854 -4.188 2.785 1 92.81 79 GLY A N 1
ATOM 643 C CA . GLY A 1 79 ? -4.465 -3.268 3.73 1 92.81 79 GLY A CA 1
ATOM 644 C C . GLY A 1 79 ? -4.516 -3.811 5.145 1 92.81 79 GLY A C 1
ATOM 645 O O . GLY A 1 79 ? -4.289 -3.076 6.109 1 92.81 79 GLY A O 1
ATOM 646 N N . GLU A 1 80 ? -4.812 -5.074 5.242 1 91.5 80 GLU A N 1
ATOM 647 C CA . GLU A 1 80 ? -4.859 -5.707 6.555 1 91.5 80 GLU A CA 1
ATOM 648 C C . GLU A 1 80 ? -3.479 -5.746 7.199 1 91.5 80 GLU A C 1
ATOM 650 O O . GLU A 1 80 ? -3.342 -5.516 8.406 1 91.5 80 GLU A O 1
ATOM 655 N N . LEU A 1 81 ? -2.531 -6.102 6.332 1 91.31 81 LEU A N 1
ATOM 656 C CA . LEU A 1 81 ? -1.157 -6.152 6.82 1 91.31 81 LEU A CA 1
ATOM 657 C C . LEU A 1 81 ? -0.681 -4.773 7.258 1 91.31 81 LEU A C 1
ATOM 659 O O . LEU A 1 81 ? 0.006 -4.641 8.273 1 91.31 81 LEU A O 1
ATOM 663 N N . ALA A 1 82 ? -1.039 -3.748 6.414 1 93.69 82 ALA A N 1
ATOM 664 C CA . ALA A 1 82 ? -0.677 -2.373 6.742 1 93.69 82 ALA A CA 1
ATOM 665 C C . ALA A 1 82 ? -1.254 -1.96 8.094 1 93.69 82 ALA A C 1
ATOM 667 O O . ALA A 1 82 ? -0.58 -1.3 8.883 1 93.69 82 ALA A O 1
ATOM 668 N N . LYS A 1 83 ? -2.486 -2.367 8.406 1 91.25 83 LYS A N 1
ATOM 669 C CA . LYS A 1 83 ? -3.129 -2.074 9.688 1 91.25 83 LYS A CA 1
ATOM 670 C C . LYS A 1 83 ? -2.385 -2.736 10.836 1 91.25 83 LYS A C 1
ATOM 672 O O . LYS A 1 83 ? -2.223 -2.139 11.906 1 91.25 83 LYS A O 1
ATOM 677 N N . ALA A 1 84 ? -2.041 -3.936 10.672 1 90.12 84 ALA A N 1
ATOM 678 C CA . ALA A 1 84 ? -1.286 -4.668 11.688 1 90.12 84 ALA A CA 1
ATOM 679 C C . ALA A 1 84 ? 0.053 -3.988 11.969 1 90.12 84 ALA A C 1
ATOM 681 O O . ALA A 1 84 ? 0.467 -3.875 13.125 1 90.12 84 ALA A O 1
ATOM 682 N N . LYS A 1 85 ? 0.682 -3.611 10.852 1 91 85 LYS A N 1
ATOM 683 C CA . LYS A 1 85 ? 1.967 -2.934 11 1 91 85 LYS A CA 1
ATOM 684 C C . LYS A 1 85 ? 1.801 -1.583 11.688 1 91 85 LYS A C 1
ATOM 686 O O . LYS A 1 85 ? 2.648 -1.181 12.484 1 91 85 LYS A O 1
ATOM 691 N N . GLN A 1 86 ? 0.739 -0.848 11.352 1 90.38 86 GLN A N 1
ATOM 692 C CA . GLN A 1 86 ? 0.427 0.419 12.008 1 90.38 86 GLN A CA 1
ATOM 693 C C . GLN A 1 86 ? 0.327 0.25 13.516 1 90.38 86 GLN A C 1
ATOM 695 O O . GLN A 1 86 ? 0.856 1.067 14.273 1 90.38 86 GLN A O 1
ATOM 700 N N . LYS A 1 87 ? -0.368 -0.809 13.977 1 89.56 87 LYS A N 1
ATOM 701 C CA . LYS A 1 87 ? -0.513 -1.096 15.398 1 89.56 87 LYS A CA 1
ATOM 702 C C . LYS A 1 87 ? 0.839 -1.391 16.047 1 89.56 87 LYS A C 1
ATOM 704 O O . LYS A 1 87 ? 1.104 -0.966 17.172 1 89.56 87 LYS A O 1
ATOM 709 N N . ASP A 1 88 ? 1.602 -2.041 15.25 1 88.44 88 ASP A N 1
ATOM 710 C CA . ASP A 1 88 ? 2.934 -2.391 15.734 1 88.44 88 ASP A CA 1
ATOM 711 C C . ASP A 1 88 ? 3.791 -1.142 15.938 1 88.44 88 ASP A C 1
ATOM 713 O O . ASP A 1 88 ? 4.504 -1.024 16.938 1 88.44 88 ASP A O 1
ATOM 717 N N . LEU A 1 89 ? 3.754 -0.255 14.961 1 85.5 89 LEU A N 1
ATOM 718 C CA . LEU A 1 89 ? 4.547 0.97 14.984 1 85.5 89 LEU A CA 1
ATOM 719 C C . LEU A 1 89 ? 4.047 1.923 16.062 1 85.5 89 LEU A C 1
ATOM 721 O O . LEU A 1 89 ? 4.84 2.623 16.703 1 85.5 89 LEU A O 1
ATOM 725 N N . LYS A 1 90 ? 2.779 1.984 16.188 1 83.62 90 LYS A N 1
ATOM 726 C CA . LYS A 1 90 ? 2.178 2.842 17.203 1 83.62 90 LYS A CA 1
ATOM 727 C C . LYS A 1 90 ? 2.613 2.424 18.609 1 83.62 90 LYS A C 1
ATOM 729 O O . LYS A 1 90 ? 2.816 3.271 19.484 1 83.62 90 LYS A O 1
ATOM 734 N N . ASP A 1 91 ? 2.693 1.179 18.766 1 84.12 91 ASP A N 1
ATOM 735 C CA . ASP A 1 91 ? 3.094 0.638 20.062 1 84.12 91 ASP A CA 1
ATOM 736 C C . ASP A 1 91 ? 4.574 0.895 20.328 1 84.12 91 ASP A C 1
ATOM 738 O O . ASP A 1 91 ? 4.984 1.059 21.484 1 84.12 91 ASP A O 1
ATOM 742 N N . LYS A 1 92 ? 5.32 1 19.297 1 74.38 92 LYS A N 1
ATOM 743 C CA . LYS A 1 92 ? 6.75 1.26 19.453 1 74.38 92 LYS A CA 1
ATOM 744 C C . LYS A 1 92 ? 7.012 2.73 19.75 1 74.38 92 LYS A C 1
ATOM 746 O O . LYS A 1 92 ? 8.016 3.068 20.391 1 74.38 92 LYS A O 1
ATOM 751 N N . LYS A 1 93 ? 6.273 3.629 19.078 1 65.19 93 LYS A N 1
ATOM 752 C CA . LYS A 1 93 ? 6.441 5.055 19.328 1 65.19 93 LYS A CA 1
ATOM 753 C C . LYS A 1 93 ? 6.039 5.41 20.75 1 65.19 93 LYS A C 1
ATOM 755 O O . LYS A 1 93 ? 6.395 6.473 21.266 1 65.19 93 LYS A O 1
ATOM 760 N N . LYS A 1 94 ? 5.398 4.605 21.375 1 55.12 94 LYS A N 1
ATOM 761 C CA . LYS A 1 94 ? 5.219 4.855 22.797 1 55.12 94 LYS A CA 1
ATOM 762 C C . LYS A 1 94 ? 6.473 4.488 23.594 1 55.12 94 LYS A C 1
ATOM 764 O O . LYS A 1 94 ? 6.766 5.098 24.625 1 55.12 94 LYS A O 1
ATOM 769 N N . MET B 1 1 ? 18.562 -4.016 11.641 1 34.81 1 MET B N 1
ATOM 770 C CA . MET B 1 1 ? 17.922 -3.254 10.578 1 34.81 1 MET B CA 1
ATOM 771 C C . MET B 1 1 ? 16.797 -4.062 9.938 1 34.81 1 MET B C 1
ATOM 773 O O . MET B 1 1 ? 16.766 -5.289 10.039 1 34.81 1 MET B O 1
ATOM 777 N N . ALA B 1 2 ? 15.617 -3.717 9.844 1 43.78 2 ALA B N 1
ATOM 778 C CA . ALA B 1 2 ? 14.562 -4.684 9.562 1 43.78 2 ALA B CA 1
ATOM 779 C C . ALA B 1 2 ? 14.914 -5.555 8.359 1 43.78 2 ALA B C 1
ATOM 781 O O . ALA B 1 2 ? 14.672 -5.168 7.215 1 43.78 2 ALA B O 1
ATOM 782 N N . GLU B 1 3 ? 16.219 -6.012 8.227 1 53.19 3 GLU B N 1
ATOM 783 C CA . GLU B 1 3 ? 17.203 -6.504 7.27 1 53.19 3 GLU B CA 1
ATOM 784 C C . GLU B 1 3 ? 16.562 -7.488 6.293 1 53.19 3 GLU B C 1
ATOM 786 O O . GLU B 1 3 ? 17.078 -7.695 5.191 1 53.19 3 GLU B O 1
ATOM 791 N N . GLY B 1 4 ? 15.43 -8.164 6.645 1 65.31 4 GLY B N 1
ATOM 792 C CA . GLY B 1 4 ? 14.93 -9.305 5.891 1 65.31 4 GLY B CA 1
ATOM 793 C C . GLY B 1 4 ? 13.586 -9.039 5.23 1 65.31 4 GLY B C 1
ATOM 794 O O . GLY B 1 4 ? 12.898 -9.977 4.816 1 65.31 4 GLY B O 1
ATOM 795 N N . GLN B 1 5 ? 13.43 -7.703 5.141 1 77.5 5 GLN B N 1
ATOM 796 C CA . GLN B 1 5 ? 12.078 -7.461 4.641 1 77.5 5 GLN B CA 1
ATOM 797 C C . GLN B 1 5 ? 12.07 -7.355 3.117 1 77.5 5 GLN B C 1
ATOM 799 O O . GLN B 1 5 ? 13.047 -6.898 2.516 1 77.5 5 GLN B O 1
ATOM 804 N N . SER B 1 6 ? 11.117 -7.902 2.51 1 88.38 6 SER B N 1
ATOM 805 C CA . SER B 1 6 ? 10.938 -7.855 1.062 1 88.38 6 SER B CA 1
ATOM 806 C C . SER B 1 6 ? 10.578 -6.449 0.598 1 88.38 6 SER B C 1
ATOM 808 O O . SER B 1 6 ? 10.289 -5.57 1.416 1 88.38 6 SER B O 1
ATOM 810 N N . GLU B 1 7 ? 10.625 -6.121 -0.703 1 90.38 7 GLU B N 1
ATOM 811 C CA . GLU B 1 7 ? 10.297 -4.82 -1.272 1 90.38 7 GLU B CA 1
ATOM 812 C C . GLU B 1 7 ? 8.852 -4.43 -0.949 1 90.38 7 GLU B C 1
ATOM 814 O O . GLU B 1 7 ? 8.57 -3.266 -0.656 1 90.38 7 GLU B O 1
ATOM 819 N N . VAL B 1 8 ? 7.984 -5.426 -0.908 1 92.75 8 VAL B N 1
ATOM 820 C CA . VAL B 1 8 ? 6.566 -5.207 -0.656 1 92.75 8 VAL B CA 1
ATOM 821 C C . VAL B 1 8 ? 6.348 -4.875 0.819 1 92.75 8 VAL B C 1
ATOM 823 O O . VAL B 1 8 ? 5.574 -3.973 1.151 1 92.75 8 VAL B O 1
ATOM 826 N N . GLU B 1 9 ? 7.012 -5.504 1.694 1 93.75 9 GLU B N 1
ATOM 827 C CA . GLU B 1 9 ? 6.941 -5.215 3.123 1 93.75 9 GLU B CA 1
ATOM 828 C C . GLU B 1 9 ? 7.418 -3.797 3.424 1 93.75 9 GLU B C 1
ATOM 830 O O . GLU B 1 9 ? 6.801 -3.086 4.219 1 93.75 9 GLU B O 1
ATOM 835 N N . GLN B 1 10 ? 8.492 -3.492 2.801 1 92.56 10 GLN B N 1
ATOM 836 C CA . GLN B 1 10 ? 9.039 -2.15 2.971 1 92.56 10 GLN B CA 1
ATOM 837 C C . GLN B 1 10 ? 8.062 -1.089 2.477 1 92.56 10 GLN B C 1
ATOM 839 O O . GLN B 1 10 ? 7.953 -0.013 3.068 1 92.56 10 GLN B O 1
ATOM 844 N N . ALA B 1 11 ? 7.387 -1.48 1.348 1 93.88 11 ALA B N 1
ATOM 845 C CA . ALA B 1 11 ? 6.395 -0.573 0.775 1 93.88 11 ALA B CA 1
ATOM 846 C C . ALA B 1 11 ? 5.262 -0.307 1.762 1 93.88 11 ALA B C 1
ATOM 848 O O . ALA B 1 11 ? 4.867 0.842 1.967 1 93.88 11 ALA B O 1
ATOM 849 N N . ILE B 1 12 ? 4.816 -1.371 2.455 1 94.5 12 ILE B N 1
ATOM 850 C CA . ILE B 1 12 ? 3.744 -1.259 3.438 1 94.5 12 ILE B CA 1
ATOM 851 C C . ILE B 1 12 ? 4.207 -0.396 4.609 1 94.5 12 ILE B C 1
ATOM 853 O O . ILE B 1 12 ? 3.482 0.5 5.051 1 94.5 12 ILE B O 1
ATOM 857 N N . VAL B 1 13 ? 5.352 -0.635 5.035 1 93.06 13 VAL B N 1
ATOM 858 C CA . VAL B 1 13 ? 5.914 0.109 6.156 1 93.06 13 VAL B CA 1
ATOM 859 C C . VAL B 1 13 ? 6.066 1.58 5.777 1 93.06 13 VAL B C 1
ATOM 861 O O . VAL B 1 13 ? 5.785 2.467 6.586 1 93.06 13 VAL B O 1
ATOM 864 N N . THR B 1 14 ? 6.508 1.806 4.57 1 94.25 14 THR B N 1
ATOM 865 C CA . THR B 1 14 ? 6.695 3.166 4.074 1 94.25 14 THR B CA 1
ATOM 866 C C . THR B 1 14 ? 5.371 3.918 4.043 1 94.25 14 THR B C 1
ATOM 868 O O . THR B 1 14 ? 5.293 5.066 4.488 1 94.25 14 THR B O 1
ATOM 871 N N . LEU B 1 15 ? 4.312 3.287 3.557 1 93.75 15 LEU B N 1
ATOM 872 C CA . LEU B 1 15 ? 2.982 3.887 3.48 1 93.75 15 LEU B CA 1
ATOM 873 C C . LEU B 1 15 ? 2.447 4.199 4.875 1 93.75 15 LEU B C 1
ATOM 875 O O . LEU B 1 15 ? 1.928 5.289 5.113 1 93.75 15 LEU B O 1
ATOM 879 N N . VAL B 1 16 ? 2.586 3.264 5.793 1 94.19 16 VAL B N 1
ATOM 880 C CA . VAL B 1 16 ? 2.107 3.412 7.164 1 94.19 16 VAL B CA 1
ATOM 881 C C . VAL B 1 16 ? 2.926 4.48 7.883 1 94.19 16 VAL B C 1
ATOM 883 O O . VAL B 1 16 ? 2.367 5.348 8.562 1 94.19 16 VAL B O 1
ATOM 886 N N . SER B 1 17 ? 4.227 4.422 7.766 1 92 17 SER B N 1
ATOM 887 C CA . SER B 1 17 ? 5.125 5.367 8.422 1 92 17 SER B CA 1
ATOM 888 C C . SER B 1 17 ? 4.891 6.789 7.926 1 92 17 SER B C 1
ATOM 890 O O . SER B 1 17 ? 4.957 7.746 8.703 1 92 17 SER B O 1
ATOM 892 N N . CYS B 1 18 ? 4.75 6.891 6.629 1 92.25 18 CYS B N 1
ATOM 893 C CA . CYS B 1 18 ? 4.484 8.188 6.023 1 92.25 18 CYS B CA 1
ATOM 894 C C . CYS B 1 18 ? 3.221 8.812 6.605 1 92.25 18 CYS B C 1
ATOM 896 O O . CYS B 1 18 ? 3.17 10.023 6.832 1 92.25 18 CYS B O 1
ATOM 898 N N . PHE B 1 19 ? 2.189 8 6.875 1 92.44 19 PHE B N 1
ATOM 899 C CA . PHE B 1 19 ? 0.945 8.453 7.484 1 92.44 19 PHE B CA 1
ATOM 900 C C . PHE B 1 19 ? 1.202 9.039 8.867 1 92.44 19 PHE B C 1
ATOM 902 O O . PHE B 1 19 ? 0.743 10.141 9.18 1 92.44 19 PHE B O 1
ATOM 909 N N . TYR B 1 20 ? 2.018 8.391 9.664 1 90.19 20 TYR B N 1
ATOM 910 C CA . TYR B 1 20 ? 2.318 8.82 11.031 1 90.19 20 TYR B CA 1
ATOM 911 C C . TYR B 1 20 ? 3.258 10.016 11.031 1 90.19 20 TYR B C 1
ATOM 913 O O . TYR B 1 20 ? 3.203 10.852 11.93 1 90.19 20 TYR B O 1
ATOM 921 N N . LYS B 1 21 ? 4.07 10.023 10.055 1 90.38 21 LYS B N 1
ATOM 922 C CA . LYS B 1 21 ? 5.016 11.133 9.93 1 90.38 21 LYS B CA 1
ATOM 923 C C . LYS B 1 21 ? 4.285 12.469 9.812 1 90.38 21 LYS B C 1
ATOM 925 O O . LYS B 1 21 ? 4.699 13.461 10.414 1 90.38 21 LYS B O 1
ATOM 930 N N . HIS B 1 22 ? 3.244 12.422 9.094 1 91.06 22 HIS B N 1
ATOM 931 C CA . HIS B 1 22 ? 2.471 13.641 8.867 1 91.06 22 HIS B CA 1
ATOM 932 C C . HIS B 1 22 ? 1.261 13.703 9.797 1 91.06 22 HIS B C 1
ATOM 934 O O . HIS B 1 22 ? 0.811 14.789 10.164 1 91.06 22 HIS B O 1
ATOM 940 N N . ALA B 1 23 ? 0.469 12.555 10.336 1 88.5 23 ALA B N 1
ATOM 941 C CA . ALA B 1 23 ? -0.75 12.43 11.125 1 88.5 23 ALA B CA 1
ATOM 942 C C . ALA B 1 23 ? -0.53 12.922 12.555 1 88.5 23 ALA B C 1
ATOM 944 O O . ALA B 1 23 ? -1.48 13.312 13.234 1 88.5 23 ALA B O 1
ATOM 945 N N . GLY B 1 24 ? 0.578 13.352 13.023 1 79.56 24 GLY B N 1
ATOM 946 C CA . GLY B 1 24 ? 0.863 13.781 14.383 1 79.56 24 GLY B CA 1
ATOM 947 C C . GLY B 1 24 ? 1.329 15.227 14.461 1 79.56 24 GLY B C 1
ATOM 948 O O . GLY B 1 24 ? 1.755 15.688 15.523 1 79.56 24 GLY B O 1
ATOM 949 N N . GLU B 1 25 ? 1.211 15.812 13.367 1 82 25 GLU B N 1
ATOM 950 C CA . GLU B 1 25 ? 1.685 17.188 13.375 1 82 25 GLU B CA 1
ATOM 951 C C . GLU B 1 25 ? 0.734 18.094 14.156 1 82 25 GLU B C 1
ATOM 953 O O . GLU B 1 25 ? 1.174 18.984 14.898 1 82 25 GLU B O 1
ATOM 958 N N . GLU B 1 26 ? -0.62 17.875 13.969 1 76.38 26 GLU B N 1
ATOM 959 C CA . GLU B 1 26 ? -1.595 18.766 14.578 1 76.38 26 GLU B CA 1
ATOM 960 C C . GLU B 1 26 ? -2.264 18.125 15.789 1 76.38 26 GLU B C 1
ATOM 962 O O . GLU B 1 26 ? -3.287 18.609 16.281 1 76.38 26 GLU B O 1
ATOM 967 N N . GLY B 1 27 ? -1.685 17.047 16.281 1 72 27 GLY B N 1
ATOM 968 C CA . GLY B 1 27 ? -2.291 16.484 17.469 1 72 27 GLY B CA 1
ATOM 969 C C . GLY B 1 27 ? -2.43 14.977 17.438 1 72 27 GLY B C 1
ATOM 970 O O . GLY B 1 27 ? -1.781 14.266 18.203 1 72 27 GLY B O 1
ATOM 971 N N . GLN B 1 28 ? -3.529 14.617 16.75 1 74.94 28 GLN B N 1
ATOM 972 C CA . GLN B 1 28 ? -3.863 13.203 16.766 1 74.94 28 GLN B CA 1
ATOM 973 C C . GLN B 1 28 ? -2.984 12.414 15.805 1 74.94 28 GLN B C 1
ATOM 975 O O . GLN B 1 28 ? -3.031 12.633 14.594 1 74.94 28 GLN B O 1
ATOM 980 N N . GLN B 1 29 ? -2.137 11.68 16.375 1 82.31 29 GLN B N 1
ATOM 981 C CA . GLN B 1 29 ? -1.185 10.891 15.586 1 82.31 29 GLN B CA 1
ATOM 982 C C . GLN B 1 29 ? -1.879 9.734 14.875 1 82.31 29 GLN B C 1
ATOM 984 O O . GLN B 1 29 ? -1.265 9.039 14.062 1 82.31 29 GLN B O 1
ATOM 989 N N . GLU B 1 30 ? -3.172 9.586 15.094 1 86.69 30 GLU B N 1
ATOM 990 C CA . GLU B 1 30 ? -3.887 8.445 14.523 1 86.69 30 GLU B CA 1
ATOM 991 C C . GLU B 1 30 ? -4.805 8.875 13.383 1 86.69 30 GLU B C 1
ATOM 993 O O . GLU B 1 30 ? -5.438 8.039 12.742 1 86.69 30 GLU B O 1
ATOM 998 N N . THR B 1 31 ? -4.848 10.18 13.188 1 91 31 THR B N 1
ATOM 999 C CA . THR B 1 31 ? -5.699 10.711 12.133 1 91 31 THR B CA 1
ATOM 1000 C C . THR B 1 31 ? -5.008 11.867 11.406 1 91 31 THR B C 1
ATOM 1002 O O . THR B 1 31 ? -4.18 12.562 11.992 1 91 31 THR B O 1
ATOM 1005 N N . LEU B 1 32 ? -5.176 11.922 10.062 1 91.94 32 LEU B N 1
ATOM 1006 C CA . LEU B 1 32 ? -4.621 12.992 9.234 1 91.94 32 LEU B CA 1
ATOM 1007 C C . LEU B 1 32 ? -5.672 14.055 8.945 1 91.94 32 LEU B C 1
ATOM 1009 O O . LEU B 1 32 ? -6.781 13.742 8.5 1 91.94 32 LEU B O 1
ATOM 1013 N N . THR B 1 33 ? -5.328 15.297 9.367 1 92.12 33 THR B N 1
ATOM 1014 C CA . THR B 1 33 ? -6.234 16.391 9.039 1 92.12 33 THR B CA 1
ATOM 1015 C C . THR B 1 33 ? -6.109 16.781 7.57 1 92.12 33 THR B C 1
ATOM 1017 O O . THR B 1 33 ? -5.211 16.312 6.871 1 92.12 33 THR B O 1
ATOM 1020 N N . SER B 1 34 ? -7.086 17.562 7.074 1 91.12 34 SER B N 1
ATOM 1021 C CA . SER B 1 34 ? -7.078 18.031 5.688 1 91.12 34 SER B CA 1
ATOM 1022 C C . SER B 1 34 ? -5.75 18.688 5.336 1 91.12 34 SER B C 1
ATOM 1024 O O . SER B 1 34 ? -5.211 18.469 4.25 1 91.12 34 SER B O 1
ATOM 1026 N N . GLU B 1 35 ? -5.258 19.422 6.273 1 91.06 35 GLU B N 1
ATOM 1027 C CA . GLU B 1 35 ? -4 20.141 6.062 1 91.06 35 GLU B CA 1
ATOM 1028 C C . GLU B 1 35 ? -2.82 19.172 6.004 1 91.06 35 GLU B C 1
ATOM 1030 O O . GLU B 1 35 ? -1.972 19.266 5.117 1 91.06 35 GLU B O 1
ATOM 1035 N N . GLU B 1 36 ? -2.811 18.234 6.914 1 93.81 36 GLU B N 1
ATOM 1036 C CA . GLU B 1 36 ? -1.741 17.234 6.973 1 93.81 36 GLU B CA 1
ATOM 1037 C C . GLU B 1 36 ? -1.78 16.312 5.762 1 93.81 36 GLU B C 1
ATOM 1039 O O . GLU B 1 36 ? -0.736 15.961 5.211 1 93.81 36 GLU B O 1
ATOM 1044 N N . PHE B 1 37 ? -3.1 15.992 5.5 1 91.25 37 PHE B N 1
ATOM 1045 C CA . PHE B 1 37 ? -3.293 15.148 4.328 1 91.25 37 PHE B CA 1
ATOM 1046 C C . PHE B 1 37 ? -2.799 15.852 3.066 1 91.25 37 PHE B C 1
ATOM 1048 O O . PHE B 1 37 ? -2.1 15.242 2.25 1 91.25 37 PHE B O 1
ATOM 1055 N N . ASN B 1 38 ? -3.117 17.094 2.975 1 91.38 38 ASN B N 1
ATOM 1056 C CA . ASN B 1 38 ? -2.686 17.906 1.837 1 91.38 38 ASN B CA 1
ATOM 1057 C C . ASN B 1 38 ? -1.164 17.984 1.752 1 91.38 38 ASN B C 1
ATOM 1059 O O . ASN B 1 38 ? -0.593 17.891 0.664 1 91.38 38 ASN B O 1
ATOM 1063 N N . LYS B 1 39 ? -0.549 18.172 2.852 1 91.94 39 LYS B N 1
ATOM 1064 C CA . LYS B 1 39 ? 0.908 18.234 2.918 1 91.94 39 LYS B CA 1
ATOM 1065 C C . LYS B 1 39 ? 1.538 16.906 2.51 1 91.94 39 LYS B C 1
ATOM 1067 O O . LYS B 1 39 ? 2.508 16.875 1.749 1 91.94 39 LYS B O 1
ATOM 1072 N N . LEU B 1 40 ? 0.932 15.859 3.053 1 90.88 40 LEU B N 1
ATOM 1073 C CA . LEU B 1 40 ? 1.407 14.516 2.73 1 90.88 40 LEU B CA 1
ATOM 1074 C C . LEU B 1 40 ? 1.297 14.242 1.234 1 90.88 40 LEU B C 1
ATOM 1076 O O . LEU B 1 40 ? 2.25 13.766 0.613 1 90.88 40 LEU B O 1
ATOM 1080 N N . LEU B 1 41 ? 0.16 14.531 0.625 1 90.44 41 LEU B N 1
ATOM 1081 C CA . LEU B 1 41 ? -0.079 14.305 -0.795 1 90.44 41 LEU B CA 1
ATOM 1082 C C . LEU B 1 41 ? 0.88 15.133 -1.647 1 90.44 41 LEU B C 1
ATOM 1084 O O . LEU B 1 41 ? 1.432 14.633 -2.629 1 90.44 41 LEU B O 1
ATOM 1088 N N . ASN B 1 42 ? 1.087 16.359 -1.261 1 90.19 42 ASN B N 1
ATOM 1089 C CA . ASN B 1 42 ? 1.947 17.266 -2.012 1 90.19 42 ASN B CA 1
ATOM 1090 C C . ASN B 1 42 ? 3.42 16.906 -1.863 1 90.19 42 ASN B C 1
ATOM 1092 O O . ASN B 1 42 ? 4.211 17.109 -2.785 1 90.19 42 ASN B O 1
ATOM 1096 N N . GLU B 1 43 ? 3.74 16.391 -0.714 1 90.81 43 GLU B N 1
ATOM 1097 C CA . GLU B 1 43 ? 5.133 16.047 -0.442 1 90.81 43 GLU B CA 1
ATOM 1098 C C . GLU B 1 43 ? 5.453 14.633 -0.944 1 90.81 43 GLU B C 1
ATOM 1100 O O . GLU B 1 43 ? 6.527 14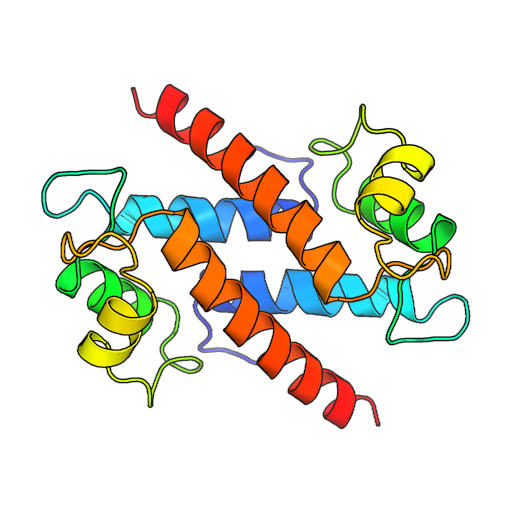.398 -1.495 1 90.81 43 GLU B O 1
ATOM 1105 N N . GLU B 1 44 ? 4.488 13.734 -0.731 1 90.06 44 GLU B N 1
ATOM 1106 C CA . GLU B 1 44 ? 4.75 12.32 -1.001 1 90.06 44 GLU B CA 1
ATOM 1107 C C . GLU B 1 44 ? 4.129 11.891 -2.326 1 90.06 44 GLU B C 1
ATOM 1109 O O . GLU B 1 44 ? 4.633 10.977 -2.986 1 90.06 44 GLU B O 1
ATOM 1114 N N . PHE B 1 45 ? 2.986 12.438 -2.693 1 88.38 45 PHE B N 1
ATOM 1115 C CA . PHE B 1 45 ? 2.291 12.086 -3.924 1 88.38 45 PHE B CA 1
ATOM 1116 C C . PHE B 1 45 ? 2.162 13.297 -4.844 1 88.38 45 PHE B C 1
ATOM 1118 O O . PHE B 1 45 ? 1.063 13.625 -5.289 1 88.38 45 PHE B O 1
ATOM 1125 N N . PRO B 1 46 ? 3.24 13.906 -5.172 1 86.88 46 PRO B N 1
ATOM 1126 C CA . PRO B 1 46 ? 3.111 15.094 -6.02 1 86.88 46 PRO B CA 1
ATOM 1127 C C . PRO B 1 46 ? 2.732 14.75 -7.461 1 86.88 46 PRO B C 1
ATOM 1129 O O . PRO B 1 46 ? 2.076 15.547 -8.133 1 86.88 46 PRO B O 1
ATOM 1132 N N . GLN B 1 47 ? 3.062 13.672 -7.918 1 85.19 47 GLN B N 1
ATOM 1133 C CA . GLN B 1 47 ? 2.811 13.266 -9.297 1 85.19 47 GLN B CA 1
ATOM 1134 C C . GLN B 1 47 ? 1.474 12.539 -9.414 1 85.19 47 GLN B C 1
ATOM 1136 O O . GLN B 1 47 ? 0.799 12.633 -10.445 1 85.19 47 GLN B O 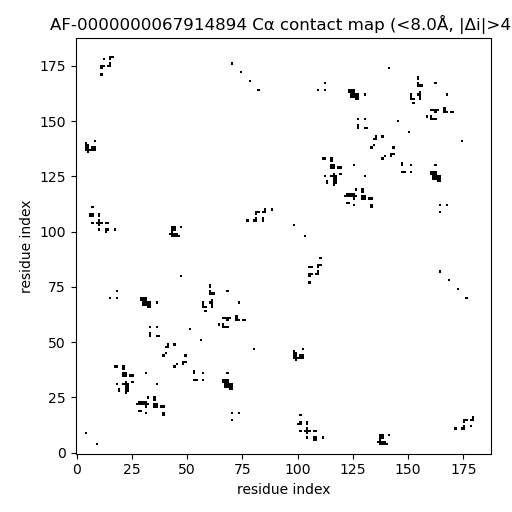1
ATOM 1141 N N . LEU B 1 48 ? 1.142 11.852 -8.344 1 83.62 48 LEU B N 1
ATOM 1142 C CA . LEU B 1 48 ? -0.06 11.023 -8.383 1 83.62 48 LEU B CA 1
ATOM 1143 C C . LEU B 1 48 ? -1.294 11.844 -8.016 1 83.62 48 LEU B C 1
ATOM 1145 O O . LEU B 1 48 ? -2.381 11.609 -8.547 1 83.62 48 LEU B O 1
ATOM 1149 N N . THR B 1 49 ? -1.136 12.719 -7.105 1 84.81 49 THR B N 1
ATOM 1150 C CA . THR B 1 49 ? -2.266 13.484 -6.59 1 84.81 49 THR B CA 1
ATOM 1151 C C . THR B 1 49 ? -2.186 14.938 -7.047 1 84.81 49 THR B C 1
ATOM 1153 O O . THR B 1 49 ? -2.77 15.828 -6.418 1 84.81 49 THR B O 1
ATOM 1156 N N . GLN B 1 50 ? -1.512 15.336 -8.062 1 82.06 50 GLN B N 1
ATOM 1157 C CA . GLN B 1 50 ? -1.259 16.688 -8.531 1 82.06 50 GLN B CA 1
ATOM 1158 C C . GLN B 1 50 ? -2.561 17.391 -8.906 1 82.06 50 GLN B C 1
ATOM 1160 O O . GLN B 1 50 ? -2.691 18.609 -8.719 1 82.06 50 GLN B O 1
ATOM 1165 N N . ASP B 1 51 ? -3.461 16.688 -9.32 1 82.5 51 ASP B N 1
ATOM 1166 C CA . ASP B 1 51 ? -4.672 17.328 -9.812 1 82.5 51 ASP B CA 1
ATOM 1167 C C . ASP B 1 51 ? -5.852 17.078 -8.875 1 82.5 51 ASP B C 1
ATOM 1169 O O . ASP B 1 51 ? -6.984 17.453 -9.172 1 82.5 51 ASP B O 1
ATOM 1173 N N . VAL B 1 52 ? -5.488 16.656 -7.758 1 78.38 52 VAL B N 1
ATOM 1174 C CA . VAL B 1 52 ? -6.57 16.266 -6.859 1 78.38 52 VAL B CA 1
ATOM 1175 C C . VAL B 1 52 ? -6.785 17.359 -5.812 1 78.38 52 VAL B C 1
ATOM 1177 O O . VAL B 1 52 ? -5.82 17.938 -5.301 1 78.38 52 VAL B O 1
ATOM 1180 N N . SER B 1 53 ? -8.086 17.75 -5.691 1 86.31 53 SER B N 1
ATOM 1181 C CA . SER B 1 53 ? -8.422 18.719 -4.648 1 86.31 53 SER B CA 1
ATOM 1182 C C . SER B 1 53 ? -8.375 18.078 -3.268 1 86.31 53 SER B C 1
ATOM 1184 O O . SER B 1 53 ? -9.133 17.141 -2.988 1 86.31 53 SER B O 1
ATOM 1186 N N . LEU B 1 54 ? -7.543 18.469 -2.5 1 84.06 54 LEU B N 1
ATOM 1187 C CA . LEU B 1 54 ? -7.352 17.953 -1.148 1 84.06 54 LEU B CA 1
ATOM 1188 C C . LEU B 1 54 ? -8.672 17.938 -0.384 1 84.06 54 LEU B C 1
ATOM 1190 O O . LEU B 1 54 ? -9.031 16.922 0.206 1 84.06 54 LEU B O 1
ATOM 1194 N N . GLU B 1 55 ? -9.375 19.141 -0.418 1 86.69 55 GLU B N 1
ATOM 1195 C CA . GLU B 1 55 ? -10.656 19.25 0.282 1 86.69 55 GLU B CA 1
ATOM 1196 C C . GLU B 1 55 ? -11.656 18.219 -0.235 1 86.69 55 GLU B C 1
ATOM 1198 O O . GLU B 1 55 ? -12.398 17.625 0.547 1 86.69 55 GLU B O 1
ATOM 1203 N N . ASP B 1 56 ? -11.633 18 -1.523 1 90.44 56 ASP B N 1
ATOM 1204 C CA . ASP B 1 56 ? -12.57 17.062 -2.145 1 90.44 56 ASP B CA 1
ATOM 1205 C C . ASP B 1 56 ? -12.234 15.617 -1.779 1 90.44 56 ASP B C 1
ATOM 1207 O O . ASP B 1 56 ? -13.117 14.836 -1.435 1 90.44 56 ASP B O 1
ATOM 1211 N N . LYS B 1 57 ? -10.992 15.367 -1.89 1 89.38 57 LYS B N 1
ATOM 1212 C CA . LYS B 1 57 ? -10.539 14.008 -1.582 1 89.38 57 LYS B CA 1
ATOM 1213 C C . LYS B 1 57 ? -10.727 13.688 -0.103 1 89.38 57 LYS B C 1
ATOM 1215 O O . LYS B 1 57 ? -11.203 12.609 0.245 1 89.38 57 LYS B O 1
ATOM 1220 N N . LEU B 1 58 ? -10.32 14.641 0.735 1 89.62 58 LEU B N 1
ATOM 1221 C CA . LEU B 1 58 ? -10.477 14.469 2.176 1 89.62 58 LEU B CA 1
ATOM 1222 C C . LEU B 1 58 ? -11.938 14.219 2.541 1 89.62 58 LEU B C 1
ATOM 1224 O O . LEU B 1 58 ? -12.242 13.312 3.318 1 89.62 58 LEU B O 1
ATOM 1228 N N . LYS B 1 59 ? -12.773 15.039 1.915 1 88.56 59 LYS B N 1
ATOM 1229 C CA . LYS B 1 59 ? -14.203 14.961 2.199 1 88.56 59 LYS B CA 1
ATOM 1230 C C . LYS B 1 59 ? -14.789 13.648 1.686 1 88.56 59 LYS B C 1
ATOM 1232 O O . LYS B 1 59 ? -15.672 13.062 2.324 1 88.56 59 LYS B O 1
ATOM 1237 N N . GLU B 1 60 ? -14.266 13.234 0.539 1 89.31 60 GLU B N 1
ATOM 1238 C CA . GLU B 1 60 ? -14.727 11.984 -0.062 1 89.31 60 GLU B CA 1
ATOM 1239 C C . GLU B 1 60 ? -14.336 10.781 0.793 1 89.31 60 GLU B C 1
ATOM 1241 O O . GLU B 1 60 ? -15.109 9.836 0.925 1 89.31 60 GLU B O 1
ATOM 1246 N N . LEU B 1 61 ? -13.125 10.945 1.362 1 88.5 61 LEU B N 1
ATOM 1247 C CA . LEU B 1 61 ? -12.578 9.859 2.164 1 88.5 61 LEU B CA 1
ATOM 1248 C C . LEU B 1 61 ? -13.023 9.977 3.619 1 88.5 61 LEU B C 1
ATOM 1250 O O . LEU B 1 61 ? -13.148 8.969 4.316 1 88.5 61 LEU B O 1
ATOM 1254 N N . ASP B 1 62 ? -13.141 11.273 4.055 1 88.81 62 ASP B N 1
ATOM 1255 C CA . ASP B 1 62 ? -13.57 11.555 5.422 1 88.81 62 ASP B CA 1
ATOM 1256 C C . ASP B 1 62 ? -15.008 11.086 5.648 1 88.81 62 ASP B C 1
ATOM 1258 O O . ASP B 1 62 ? -15.93 11.906 5.73 1 88.81 62 ASP B O 1
ATOM 1262 N N . LEU B 1 63 ? -15.195 9.789 5.785 1 81.88 63 LEU B N 1
ATOM 1263 C CA . LEU B 1 63 ? -16.516 9.195 5.941 1 81.88 63 LEU B CA 1
ATOM 1264 C C . LEU B 1 63 ? -17.109 9.523 7.312 1 81.88 63 LEU B C 1
ATOM 1266 O O . LEU B 1 63 ? -18.328 9.602 7.469 1 81.88 63 LEU B O 1
ATOM 1270 N N . ASN B 1 64 ? -16.328 9.758 8.32 1 81.44 64 ASN B N 1
ATOM 1271 C CA . ASN B 1 64 ? -16.781 10 9.688 1 81.44 64 ASN B CA 1
ATOM 1272 C C . ASN B 1 64 ? -17.062 11.477 9.938 1 81.44 64 ASN B C 1
ATOM 1274 O O . ASN B 1 64 ? -17.422 11.867 11.047 1 81.44 64 ASN B O 1
ATOM 1278 N N . LYS B 1 65 ? -16.828 12.352 9.008 1 82.5 65 LYS B N 1
ATOM 1279 C CA . LYS B 1 65 ? -17.125 13.773 9.047 1 82.5 65 LYS B CA 1
ATOM 1280 C C . LYS B 1 65 ? -16.375 14.461 10.18 1 82.5 65 LYS B C 1
ATOM 1282 O O . LYS B 1 65 ? -16.938 15.297 10.898 1 82.5 65 LYS B O 1
ATOM 1287 N N . ASP B 1 66 ? -15.242 14.055 10.492 1 85.81 66 ASP B N 1
ATOM 1288 C CA . ASP B 1 66 ? -14.43 14.664 11.539 1 85.81 66 ASP B CA 1
ATOM 1289 C C . ASP B 1 66 ? -13.367 15.586 10.938 1 85.81 66 ASP B C 1
ATOM 1291 O O . ASP B 1 66 ? -12.68 16.312 11.656 1 85.81 66 ASP B O 1
ATOM 1295 N N . ASN B 1 67 ? -13.492 15.719 9.648 1 87.06 67 ASN B N 1
ATOM 1296 C CA . ASN B 1 67 ? -12.531 16.531 8.906 1 87.06 67 ASN B CA 1
ATOM 1297 C C . ASN B 1 67 ? -11.117 15.992 9.055 1 87.06 67 ASN B C 1
ATOM 1299 O O . ASN B 1 67 ? -10.148 16.766 9.031 1 87.06 67 ASN B O 1
ATOM 1303 N N . GLU B 1 68 ? -10.977 14.789 9.453 1 91.81 68 GLU B N 1
ATOM 1304 C CA . GLU B 1 68 ? -9.688 14.117 9.586 1 91.81 68 GLU B CA 1
ATOM 1305 C C . GLU B 1 68 ? -9.68 12.773 8.852 1 91.81 68 GLU B C 1
ATOM 1307 O O . GLU B 1 68 ? -10.742 12.188 8.625 1 91.81 68 GLU B O 1
ATOM 1312 N N . LEU B 1 69 ? -8.625 12.445 8.289 1 90.75 69 LEU B N 1
ATOM 1313 C CA . LEU B 1 69 ? -8.484 11.18 7.578 1 90.75 69 LEU B CA 1
ATOM 1314 C C . LEU B 1 69 ? -7.766 10.148 8.438 1 90.75 69 LEU B C 1
ATOM 1316 O O . LEU B 1 69 ? -6.641 10.383 8.883 1 90.75 69 LEU B O 1
ATOM 1320 N N . ASN B 1 70 ? -8.492 9.055 8.75 1 90.31 70 ASN B N 1
ATOM 1321 C CA . ASN B 1 70 ? -7.859 7.973 9.5 1 90.31 70 ASN B CA 1
ATOM 1322 C C . ASN B 1 70 ? -7.07 7.043 8.578 1 90.31 70 ASN B C 1
ATOM 1324 O O . ASN B 1 70 ? -7.105 7.195 7.359 1 90.31 70 ASN B O 1
ATOM 1328 N N . PHE B 1 71 ? -6.363 6.164 9.086 1 91.81 71 PHE B N 1
ATOM 1329 C CA . PHE B 1 71 ? -5.527 5.242 8.32 1 91.81 71 PHE B CA 1
ATOM 1330 C C . PHE B 1 71 ? -6.34 4.527 7.254 1 91.81 71 PHE B C 1
ATOM 1332 O O . PHE B 1 71 ? -5.867 4.328 6.133 1 91.81 71 PHE B O 1
ATOM 1339 N N . LYS B 1 72 ? -7.531 4.25 7.684 1 90.06 72 LYS B N 1
ATOM 1340 C CA . LYS B 1 72 ? -8.406 3.533 6.762 1 90.06 72 LYS B CA 1
ATOM 1341 C C . LYS B 1 72 ? -8.75 4.391 5.547 1 90.06 72 LYS B C 1
ATOM 1343 O O . LYS B 1 72 ? -8.727 3.908 4.414 1 90.06 72 LYS B O 1
ATOM 1348 N N . GLU B 1 73 ? -9.055 5.598 5.766 1 92.56 73 GLU B N 1
ATOM 1349 C CA . GLU B 1 73 ? -9.414 6.527 4.699 1 92.56 73 GLU B CA 1
ATOM 1350 C C . GLU B 1 73 ? -8.203 6.84 3.818 1 92.56 73 GLU B C 1
ATOM 1352 O O . GLU B 1 73 ? -8.328 6.91 2.594 1 92.56 73 GLU B O 1
ATOM 1357 N N . TYR B 1 74 ? -7.117 7.031 4.547 1 91.19 74 TYR B N 1
ATOM 1358 C CA . TYR B 1 74 ? -5.855 7.207 3.832 1 91.19 74 TYR B CA 1
ATOM 1359 C C . TYR B 1 74 ? -5.551 5.992 2.965 1 91.19 74 TYR B C 1
ATOM 1361 O O . TYR B 1 74 ? -5.113 6.133 1.819 1 91.19 74 TYR B O 1
ATOM 1369 N N . TRP B 1 75 ? -5.93 4.836 3.455 1 91.31 75 TRP B N 1
ATOM 1370 C CA . TRP B 1 75 ? -5.664 3.58 2.76 1 91.31 75 TRP B CA 1
ATOM 1371 C C . TRP B 1 75 ? -6.512 3.467 1.498 1 91.31 75 TRP B C 1
ATOM 1373 O O . TRP B 1 75 ? -6.066 2.914 0.49 1 91.31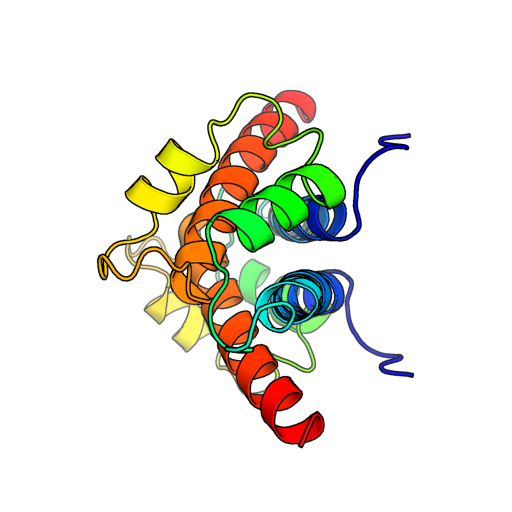 75 TRP B O 1
ATOM 1383 N N . ARG B 1 76 ? -7.656 3.967 1.562 1 90 76 ARG B N 1
ATOM 1384 C CA . ARG B 1 76 ? -8.547 3.949 0.406 1 90 76 ARG B CA 1
ATOM 1385 C C . ARG B 1 76 ? -7.977 4.781 -0.737 1 90 76 ARG B C 1
ATOM 1387 O O . ARG B 1 76 ? -8.078 4.395 -1.903 1 90 76 ARG B O 1
ATOM 1394 N N . LEU B 1 77 ? -7.441 5.926 -0.391 1 91.25 77 LEU B N 1
ATOM 1395 C CA . LEU B 1 77 ? -6.809 6.793 -1.379 1 91.25 77 LEU B CA 1
ATOM 1396 C C . LEU B 1 77 ? -5.664 6.07 -2.082 1 91.25 77 LEU B C 1
ATOM 1398 O O . LEU B 1 77 ? -5.574 6.09 -3.312 1 91.25 77 LEU B O 1
ATOM 1402 N N . ILE B 1 78 ? -4.867 5.406 -1.274 1 93.31 78 ILE B N 1
ATOM 1403 C CA . ILE B 1 78 ? -3.713 4.68 -1.789 1 93.31 78 ILE B CA 1
ATOM 1404 C C . ILE B 1 78 ? -4.176 3.58 -2.742 1 93.31 78 ILE B C 1
ATOM 1406 O O . ILE B 1 78 ? -3.572 3.369 -3.797 1 93.31 78 ILE B O 1
ATOM 1410 N N . GLY B 1 79 ? -5.219 2.889 -2.381 1 92.69 79 GLY B N 1
ATOM 1411 C CA . GLY B 1 79 ? -5.746 1.824 -3.221 1 92.69 79 GLY B CA 1
ATOM 1412 C C . GLY B 1 79 ? -6.195 2.309 -4.586 1 92.69 79 GLY B C 1
ATOM 1413 O O . GLY B 1 79 ? -5.98 1.631 -5.594 1 92.69 79 GLY B O 1
ATOM 1414 N N . GLU B 1 80 ? -6.832 3.453 -4.582 1 91.44 80 GLU B N 1
ATOM 1415 C CA . GLU B 1 80 ? -7.281 4.031 -5.848 1 91.44 80 GLU B CA 1
ATOM 1416 C C . GLU B 1 80 ? -6.098 4.398 -6.738 1 91.44 80 GLU B C 1
ATOM 1418 O O . GLU B 1 80 ? -6.137 4.18 -7.949 1 91.44 80 GLU B O 1
ATOM 1423 N N . LEU B 1 81 ? -5.113 4.98 -6.062 1 91 81 LEU B N 1
ATOM 1424 C CA . LEU B 1 81 ? -3.912 5.367 -6.797 1 91 81 LEU B CA 1
ATOM 1425 C C . LEU B 1 81 ? -3.197 4.137 -7.352 1 91 81 LEU B C 1
ATOM 1427 O O . LEU B 1 81 ? -2.709 4.156 -8.484 1 91 81 LEU B O 1
ATOM 1431 N N . ALA B 1 82 ? -3.119 3.076 -6.48 1 93.62 82 ALA B N 1
ATOM 1432 C CA . ALA B 1 82 ? -2.494 1.826 -6.906 1 93.62 82 ALA B CA 1
ATOM 1433 C C . ALA B 1 82 ? -3.191 1.255 -8.133 1 93.62 82 ALA B C 1
ATOM 1435 O O . ALA B 1 82 ? -2.535 0.773 -9.062 1 93.62 82 ALA B O 1
ATOM 1436 N N . LYS B 1 83 ? -4.52 1.337 -8.195 1 91.19 83 LYS B N 1
ATOM 1437 C CA . LYS B 1 83 ? -5.297 0.863 -9.336 1 91.19 83 LYS B CA 1
ATOM 1438 C C . LYS B 1 83 ? -4.977 1.669 -10.594 1 91.19 83 LYS B C 1
ATOM 1440 O O . LYS B 1 83 ? -4.875 1.108 -11.688 1 91.19 83 LYS B O 1
ATOM 1445 N N . ALA B 1 84 ? -4.926 2.926 -10.461 1 89.81 84 ALA B N 1
ATOM 1446 C CA . ALA B 1 84 ? -4.582 3.801 -11.586 1 89.81 84 ALA B CA 1
ATOM 1447 C C . ALA B 1 84 ? -3.197 3.477 -12.125 1 89.81 84 ALA B C 1
ATOM 1449 O O . ALA B 1 84 ? -2.992 3.443 -13.344 1 89.81 84 ALA B O 1
ATOM 1450 N N . LYS B 1 85 ? -2.291 3.277 -11.164 1 91 85 LYS B N 1
ATOM 1451 C CA . LYS B 1 85 ? -0.928 2.945 -11.57 1 91 85 LYS B CA 1
ATOM 1452 C C . LYS B 1 85 ? -0.876 1.584 -12.258 1 91 85 LYS B C 1
ATOM 1454 O O . LYS B 1 85 ? -0.113 1.391 -13.203 1 91 85 LYS B O 1
ATOM 1459 N N . GLN B 1 86 ? -1.646 0.625 -11.734 1 90.12 86 GLN B N 1
ATOM 1460 C CA . GLN B 1 86 ? -1.74 -0.693 -12.352 1 90.12 86 GLN B CA 1
ATOM 1461 C C . GLN B 1 86 ? -2.16 -0.585 -13.812 1 90.12 86 GLN B C 1
ATOM 1463 O O . GLN B 1 86 ? -1.592 -1.254 -14.68 1 90.12 86 GLN B O 1
ATOM 1468 N N . LYS B 1 87 ? -3.176 0.238 -14.117 1 89.56 87 LYS B N 1
ATOM 1469 C CA . LYS B 1 87 ? -3.656 0.448 -15.477 1 89.56 87 LYS B CA 1
ATOM 1470 C C . LYS B 1 87 ? -2.57 1.067 -16.359 1 89.56 87 LYS B C 1
ATOM 1472 O O . LYS B 1 87 ? -2.42 0.696 -17.516 1 89.56 87 LYS B O 1
ATOM 1477 N N . ASP B 1 88 ? -1.863 1.9 -15.719 1 87.94 88 ASP B N 1
ATOM 1478 C CA . ASP B 1 88 ? -0.778 2.568 -16.438 1 87.94 88 ASP B CA 1
ATOM 1479 C C . ASP B 1 88 ? 0.316 1.575 -16.828 1 87.94 88 ASP B C 1
ATOM 1481 O O . ASP B 1 88 ? 0.835 1.623 -17.938 1 87.94 88 ASP B O 1
ATOM 1485 N N . LEU B 1 89 ? 0.684 0.739 -15.883 1 85.19 89 LEU B N 1
ATOM 1486 C CA . LEU B 1 89 ? 1.744 -0.244 -16.094 1 85.19 89 LEU B CA 1
ATOM 1487 C C . LEU B 1 89 ? 1.309 -1.317 -17.078 1 85.19 89 LEU B C 1
ATOM 1489 O O . LEU B 1 89 ? 2.121 -1.809 -17.859 1 85.19 89 LEU B O 1
ATOM 1493 N N . LYS B 1 90 ? 0.098 -1.703 -16.969 1 83.19 90 LYS B N 1
ATOM 1494 C CA . LYS B 1 90 ? -0.447 -2.707 -17.875 1 83.19 90 LYS B CA 1
ATOM 1495 C C . LYS B 1 90 ? -0.407 -2.219 -19.312 1 83.19 90 LYS B C 1
ATOM 1497 O O . LYS B 1 90 ? -0.174 -3.006 -20.234 1 83.19 90 LYS B O 1
ATOM 1502 N N . ASP B 1 91 ? -0.686 -0.998 -19.453 1 83.88 91 ASP B N 1
ATOM 1503 C CA . ASP B 1 91 ? -0.696 -0.398 -20.781 1 83.88 91 ASP B CA 1
ATOM 1504 C C . ASP B 1 91 ? 0.72 -0.267 -21.344 1 83.88 91 ASP B C 1
ATOM 1506 O O . ASP B 1 91 ? 0.927 -0.341 -22.547 1 83.88 91 ASP B O 1
ATOM 1510 N N . LYS B 1 92 ? 1.657 -0.152 -20.469 1 74 92 LYS B N 1
ATOM 1511 C CA . LYS B 1 92 ? 3.049 -0.042 -20.906 1 74 92 LYS B CA 1
ATOM 1512 C C . LYS B 1 92 ? 3.609 -1.403 -21.297 1 74 92 LYS B C 1
ATOM 1514 O O . LYS B 1 92 ? 4.531 -1.486 -22.125 1 74 92 LYS B O 1
ATOM 1519 N N . LYS B 1 93 ? 3.26 -2.449 -20.531 1 64.88 93 LYS B N 1
ATOM 1520 C CA . LYS B 1 93 ? 3.727 -3.791 -20.875 1 64.88 93 LYS B CA 1
ATOM 1521 C C . LYS B 1 93 ? 3.162 -4.25 -22.219 1 64.88 93 LYS B C 1
ATOM 1523 O O . LYS B 1 93 ? 3.68 -5.188 -22.828 1 64.88 93 LYS B O 1
ATOM 1528 N N . LYS B 1 94 ? 2.248 -3.652 -22.672 1 54.81 94 LYS B N 1
ATOM 1529 C CA . LYS B 1 94 ? 1.874 -3.965 -24.047 1 54.81 94 LYS B CA 1
ATOM 1530 C C . LYS B 1 94 ? 2.82 -3.297 -25.047 1 54.81 94 LYS B C 1
ATOM 1532 O O . LYS B 1 94 ? 3.041 -3.812 -26.141 1 54.81 94 LYS B O 1
#

Organism: Xenopus laevis (NCBI:txid8355)

Radius of gyration: 16.52 Å; Cα contacts (8 Å, |Δi|>4): 232; chains: 2; bounding box: 35×42×47 Å

Secondary structure (DSSP, 8-state):
--TT--HHHHHHHHHHHHHHHHHTSSS-TTEEEHHHHHHHHHHH-TTTSTT--HHHHHHHH-TTSSSEEEHHHHHHHHHHHHHHHHHHHHHHH-/--TT--HHHHHHHHHHHHHHHHHTSSS-TTEEEHHHHHHHHHHH-TTTSTT--HHHHHHHH-TTSSSEEEHHHHHHHHHHHHHHHHHHHHHHH-

Foldseek 3Di:
DVVPDDPVRVVVVCLVVLLQVQCPPVHGSFWAALVSQVVSCVVPVCPQCVPPDSQVLLVVLVPVPPNIHGPVSSVVVVVVSVVVVVVVVVVVVD/DVVPDDPVRVVVVCLVVLLQVQCPPVHGSFWAALVSQVVSCVVPVCPQCVPPDSQVLLVVLVPVPPNIHGPVSSVVVVVVSVVVVVVVVVVVVD

pLDDT: mean 86.2, std 10.3, range [34.81, 94.5]